Protein AF-A0A958FH05-F1 (afdb_monomer_lite)

Secondary structure (DSSP, 8-state):
------S-SS---TTSS---S----HHHHHHHHHHHS------HHHHHHHHHHHHH-EEEEEEETTEEEEEEE-TT-SSHHHHGGGTT-EEE--S-SSEEEEEEETTEEE-BEETTEEEP-PPPSSEEEEEEEEESS---S-EEEEESSB---EEEETTEEEEEEB-SS-EEEEEE-SS-EEEET-SEEEE-TTSS-EEEEEESSSEEEEEEEPS-TTEEEEEESS-EEEEEEETTEEEEEEPPPSSSSEEEEEEESSPEEEEEETTEE---EEETTEEEEEEPSSSEEEEEEE-

Radius of gyration: 22.3 Å; chains: 1; bounding box: 47×38×79 Å

Structure (mmCIF, N/CA/C/O backbone):
data_AF-A0A958FH05-F1
#
_entry.id   AF-A0A958FH05-F1
#
loop_
_atom_site.group_PDB
_atom_site.id
_atom_site.type_symbol
_atom_site.label_atom_id
_atom_site.label_alt_id
_atom_site.label_comp_id
_atom_site.label_asym_id
_atom_site.label_entity_id
_atom_site.label_seq_id
_atom_site.pdbx_PDB_ins_code
_atom_site.Cartn_x
_atom_site.Cartn_y
_atom_site.Cartn_z
_atom_site.occupancy
_atom_site.B_iso_or_equiv
_atom_site.auth_seq_id
_atom_site.auth_comp_id
_atom_site.auth_asym_id
_atom_site.auth_atom_id
_atom_site.pdbx_PDB_model_num
ATOM 1 N N . MET A 1 1 ? -0.849 17.545 -17.100 1.00 27.39 1 MET A N 1
ATOM 2 C CA . MET A 1 1 ? -0.479 17.461 -18.526 1.00 27.39 1 MET A CA 1
ATOM 3 C C . MET A 1 1 ? 0.524 16.323 -18.646 1.00 27.39 1 MET A C 1
ATOM 5 O O . MET A 1 1 ? 1.626 16.473 -18.150 1.00 27.39 1 MET A O 1
ATOM 9 N N . TRP A 1 2 ? 0.124 15.153 -19.151 1.00 30.44 2 TRP A N 1
ATOM 10 C CA . TRP A 1 2 ? 1.065 14.077 -19.491 1.00 30.44 2 TRP A CA 1
ATOM 11 C C . TRP A 1 2 ? 0.942 13.837 -20.992 1.00 30.44 2 TRP A C 1
ATOM 13 O O . TRP A 1 2 ? -0.178 13.800 -21.507 1.00 30.44 2 TRP A O 1
ATOM 23 N N . HIS A 1 3 ? 2.086 13.792 -21.672 1.00 26.59 3 HIS A N 1
ATOM 24 C CA . HIS A 1 3 ? 2.186 13.586 -23.109 1.00 26.59 3 HIS A CA 1
ATOM 25 C C . HIS A 1 3 ? 2.241 12.089 -23.381 1.00 26.59 3 HIS A C 1
ATOM 27 O O . HIS A 1 3 ? 3.204 11.431 -23.003 1.00 26.59 3 HIS A O 1
ATOM 33 N N . ASP A 1 4 ? 1.212 11.588 -24.049 1.00 32.78 4 ASP A N 1
ATOM 34 C CA . ASP A 1 4 ? 1.304 10.379 -24.851 1.00 32.78 4 ASP A CA 1
ATOM 35 C C . ASP A 1 4 ? 1.121 10.847 -26.295 1.00 32.78 4 ASP A C 1
ATOM 37 O O . ASP A 1 4 ? 0.117 11.493 -26.620 1.00 32.78 4 ASP A O 1
ATOM 41 N N . TYR A 1 5 ? 2.130 10.626 -27.135 1.00 35.50 5 TYR A N 1
ATOM 42 C CA . TYR A 1 5 ? 2.029 10.906 -28.559 1.00 35.50 5 TYR A CA 1
ATOM 43 C C . TYR A 1 5 ? 1.093 9.861 -29.169 1.00 35.50 5 TYR A C 1
ATOM 45 O O . TYR A 1 5 ? 1.505 8.743 -29.465 1.00 35.50 5 TYR A O 1
ATOM 53 N N . SER A 1 6 ? -0.163 10.231 -29.416 1.00 28.38 6 SER A N 1
ATOM 54 C CA . SER A 1 6 ? -0.850 9.671 -30.575 1.00 28.38 6 SER A CA 1
ATOM 55 C C . SER A 1 6 ? -0.108 10.164 -31.814 1.00 28.38 6 SER A C 1
ATOM 57 O O . SER A 1 6 ? 0.146 11.362 -31.952 1.00 28.38 6 SER A O 1
ATOM 59 N N . ILE A 1 7 ? 0.265 9.221 -32.670 1.00 33.00 7 ILE A N 1
ATOM 60 C CA . ILE A 1 7 ? 0.922 9.405 -33.963 1.00 33.00 7 ILE A CA 1
ATOM 61 C C . ILE A 1 7 ? 0.377 10.660 -34.677 1.00 33.00 7 ILE A C 1
ATOM 63 O O . ILE A 1 7 ? -0.792 10.726 -35.034 1.00 33.00 7 ILE A O 1
ATOM 67 N N . THR A 1 8 ? 1.263 11.656 -34.797 1.00 33.44 8 THR A N 1
ATOM 68 C CA . THR A 1 8 ? 1.305 12.780 -35.753 1.00 33.44 8 THR A CA 1
ATOM 69 C C . THR A 1 8 ? 0.030 13.594 -36.030 1.00 33.44 8 THR A C 1
ATOM 71 O O . THR A 1 8 ? -0.910 13.134 -36.666 1.00 33.44 8 THR A O 1
ATOM 74 N N . THR A 1 9 ? 0.088 14.899 -35.751 1.00 35.03 9 THR A N 1
ATOM 75 C CA . THR A 1 9 ? -0.765 15.928 -36.387 1.00 35.03 9 THR A CA 1
ATOM 76 C C . THR A 1 9 ? -0.161 16.492 -37.682 1.00 35.03 9 THR A C 1
ATOM 78 O O . THR A 1 9 ? -0.670 17.466 -38.233 1.00 35.03 9 THR A O 1
ATOM 81 N N . GLN A 1 10 ? 0.930 15.907 -38.186 1.00 40.09 10 GLN A N 1
ATOM 82 C CA . GLN A 1 10 ? 1.458 16.260 -39.503 1.00 40.09 10 GLN A CA 1
ATOM 83 C C . GLN A 1 10 ? 0.673 15.528 -40.601 1.00 40.09 10 GLN A C 1
ATOM 85 O O . GLN A 1 10 ? 0.301 14.373 -40.395 1.00 40.09 10 GLN A O 1
ATOM 90 N N . PRO A 1 11 ? 0.436 16.152 -41.769 1.00 39.06 11 PRO A N 1
ATOM 91 C CA . PRO A 1 11 ? -0.168 15.466 -42.904 1.00 39.06 11 PRO A CA 1
ATOM 92 C C . PRO A 1 11 ? 0.723 14.289 -43.325 1.00 39.06 11 PRO A C 1
ATOM 94 O O . PRO A 1 11 ? 1.806 14.475 -43.881 1.00 39.06 11 PRO A O 1
ATOM 97 N N . GLN A 1 12 ? 0.282 13.069 -43.017 1.00 47.81 12 GLN A N 1
ATOM 98 C CA . GLN A 1 12 ? 0.997 11.842 -43.349 1.00 47.81 12 GLN A CA 1
ATOM 99 C C . GLN A 1 12 ? 0.682 11.409 -44.784 1.00 47.81 12 GLN A C 1
ATOM 101 O O . GLN A 1 12 ? -0.457 11.472 -45.246 1.00 47.81 12 GLN A O 1
ATOM 106 N N . ARG A 1 13 ? 1.718 10.978 -45.512 1.00 46.31 13 ARG A N 1
ATOM 107 C CA . ARG A 1 13 ? 1.593 10.433 -46.873 1.00 46.31 13 ARG A CA 1
ATOM 108 C C . ARG A 1 13 ? 1.056 8.988 -46.824 1.00 46.31 13 ARG A C 1
ATOM 110 O O . ARG A 1 13 ? 1.236 8.325 -45.807 1.00 46.31 13 ARG A O 1
ATOM 117 N N . PRO A 1 14 ? 0.465 8.457 -47.914 1.00 45.62 14 PRO A N 1
ATOM 118 C CA . PRO A 1 14 ? -0.462 7.308 -47.891 1.00 45.62 14 PRO A CA 1
ATOM 119 C C . PRO A 1 14 ? 0.102 5.919 -47.521 1.00 45.62 14 PRO A C 1
ATOM 121 O O . PRO A 1 14 ? -0.521 4.917 -47.856 1.00 45.62 14 PRO A O 1
ATOM 124 N N . LYS A 1 15 ? 1.289 5.806 -46.913 1.00 48.16 15 LYS A N 1
ATOM 125 C CA . LYS A 1 15 ? 1.996 4.522 -46.748 1.00 48.16 15 LYS A CA 1
ATOM 126 C C . LYS A 1 15 ? 2.315 4.101 -45.307 1.00 48.16 15 LYS A C 1
ATOM 128 O O . LYS A 1 15 ? 3.055 3.136 -45.145 1.00 48.16 15 LYS A O 1
ATOM 133 N N . GLU A 1 16 ? 1.738 4.716 -44.273 1.00 40.56 16 GLU A N 1
ATOM 134 C CA . GLU A 1 16 ? 1.973 4.291 -42.879 1.00 40.56 16 GLU A CA 1
ATOM 135 C C . GLU A 1 16 ? 0.683 3.955 -42.099 1.00 40.56 16 GLU A C 1
ATOM 137 O O . GLU A 1 16 ? -0.398 4.466 -42.370 1.00 40.56 16 GLU A O 1
ATOM 142 N N . ARG A 1 17 ? 0.835 2.981 -41.190 1.00 46.62 17 ARG A N 1
ATOM 143 C CA . ARG A 1 17 ? -0.151 2.180 -40.435 1.00 46.62 17 ARG A CA 1
ATOM 144 C C . ARG A 1 17 ? -1.313 2.951 -39.769 1.00 46.62 17 ARG A C 1
ATOM 146 O O . ARG A 1 17 ? -1.084 3.891 -39.027 1.00 46.62 17 ARG A O 1
ATOM 153 N N . ILE A 1 18 ? -2.511 2.354 -39.886 1.00 40.78 18 ILE A N 1
ATOM 154 C CA . ILE A 1 18 ? -3.761 2.564 -39.115 1.00 40.78 18 ILE A CA 1
ATOM 155 C C . ILE A 1 18 ? -4.357 3.980 -39.216 1.00 40.78 18 ILE A C 1
ATOM 157 O O . ILE A 1 18 ? -4.010 4.888 -38.470 1.00 40.78 18 ILE A O 1
ATOM 161 N N . VAL A 1 19 ? -5.349 4.123 -40.100 1.00 40.62 19 VAL A N 1
ATOM 162 C CA . VAL A 1 19 ? -6.198 5.316 -40.223 1.00 40.62 19 VAL A CA 1
ATOM 163 C C . VAL A 1 19 ? -7.272 5.271 -39.135 1.00 40.62 19 VAL A C 1
ATOM 165 O O . VAL A 1 19 ? -8.072 4.339 -39.088 1.00 40.62 19 VAL A O 1
ATOM 168 N N . ASN A 1 20 ? -7.287 6.260 -38.241 1.00 41.41 20 ASN A N 1
ATOM 169 C CA . ASN A 1 20 ? -8.296 6.369 -37.191 1.00 41.41 20 ASN A CA 1
ATOM 170 C C . ASN A 1 20 ? -9.484 7.197 -37.717 1.00 41.41 20 ASN A C 1
ATOM 172 O O . ASN A 1 20 ? -9.388 8.413 -37.854 1.00 41.41 20 ASN A O 1
ATOM 176 N N . GLU A 1 21 ? -10.601 6.546 -38.050 1.00 41.22 21 GLU A N 1
ATOM 177 C CA . GLU A 1 21 ? -11.777 7.190 -38.672 1.00 41.22 21 GLU A CA 1
ATOM 178 C C . GLU A 1 21 ? -12.588 8.070 -37.701 1.00 41.22 21 GLU A C 1
ATOM 180 O O . GLU A 1 21 ? -13.474 8.820 -38.113 1.00 41.22 21 GLU A O 1
ATOM 185 N N . ARG A 1 22 ? -12.294 8.002 -36.397 1.00 42.59 22 ARG A N 1
ATOM 186 C CA . ARG A 1 22 ? -12.963 8.787 -35.352 1.00 42.59 22 ARG A CA 1
ATOM 187 C C . ARG A 1 22 ? -11.939 9.589 -34.561 1.00 42.59 22 ARG A C 1
ATOM 189 O O . ARG A 1 22 ? -11.422 9.132 -33.544 1.00 42.59 22 ARG A O 1
ATOM 196 N N . ASN A 1 23 ? -11.684 10.816 -35.005 1.00 46.53 23 ASN A N 1
ATOM 197 C CA . ASN A 1 23 ? -10.910 11.783 -34.232 1.00 46.53 23 ASN A CA 1
ATOM 198 C C . ASN A 1 23 ? -11.750 12.278 -33.047 1.00 46.53 23 ASN A C 1
ATOM 200 O O . ASN A 1 23 ? -12.447 13.286 -33.138 1.00 46.53 23 ASN A O 1
ATOM 204 N N . LEU A 1 24 ? -11.687 11.571 -31.918 1.00 43.91 24 LEU A N 1
ATOM 205 C CA . LEU A 1 24 ? -11.980 12.208 -30.637 1.00 43.91 24 LEU A CA 1
ATOM 206 C C . LEU A 1 24 ? -10.927 13.292 -30.412 1.00 43.91 24 LEU A C 1
ATOM 208 O O . LEU A 1 24 ? -9.729 13.036 -30.552 1.00 43.91 24 LEU A O 1
ATOM 212 N N . ALA A 1 25 ? -11.370 14.498 -30.056 1.00 44.75 25 ALA A N 1
ATOM 213 C CA . ALA A 1 25 ? -10.455 15.548 -29.641 1.00 44.75 25 ALA A CA 1
ATOM 214 C C . ALA A 1 25 ? -9.549 15.001 -28.530 1.00 44.75 25 ALA A C 1
ATOM 216 O O . ALA A 1 25 ? -10.025 14.339 -27.604 1.00 44.75 25 ALA A O 1
ATOM 217 N N . PHE A 1 26 ? -8.245 15.275 -28.616 1.00 42.78 26 PHE A N 1
ATOM 218 C CA . PHE A 1 26 ? -7.246 14.754 -27.677 1.00 42.78 26 PHE A CA 1
ATOM 219 C C . PHE A 1 26 ? -7.664 14.971 -26.217 1.00 42.78 26 PHE A C 1
ATOM 221 O O . PHE A 1 26 ? -7.516 14.080 -25.389 1.00 42.78 26 PHE A O 1
ATOM 228 N N . TYR A 1 27 ? -8.273 16.120 -25.916 1.00 38.56 27 TYR A N 1
ATOM 229 C CA . TYR A 1 27 ? -8.807 16.423 -24.593 1.00 38.56 27 TYR A CA 1
ATOM 230 C C . TYR A 1 27 ? -9.894 15.441 -24.127 1.00 38.56 27 TYR A C 1
ATOM 232 O O . TYR A 1 27 ? -9.831 14.984 -22.991 1.00 38.56 27 TYR A O 1
ATOM 240 N N . ASP A 1 28 ? -10.853 15.076 -24.980 1.00 42.53 28 ASP A N 1
ATOM 241 C CA . ASP A 1 28 ? -11.956 14.174 -24.627 1.00 42.53 28 ASP A CA 1
ATOM 242 C C . ASP A 1 28 ? -11.512 12.712 -24.578 1.00 42.53 28 ASP A C 1
ATOM 244 O O . ASP A 1 28 ? -11.914 11.980 -23.674 1.00 42.53 28 ASP A O 1
ATOM 248 N N . ALA A 1 29 ? -10.614 12.300 -25.479 1.00 47.25 29 ALA A N 1
ATOM 249 C CA . ALA A 1 29 ? -9.957 10.995 -25.405 1.00 47.25 29 ALA A CA 1
ATOM 250 C C . ALA A 1 29 ? -9.164 10.858 -24.097 1.00 47.25 29 ALA A C 1
ATOM 252 O O . ALA A 1 29 ? -9.264 9.852 -23.392 1.00 47.25 29 ALA A O 1
ATOM 253 N N . MET A 1 30 ? -8.433 11.911 -23.730 1.00 43.09 30 MET A N 1
ATOM 254 C CA . MET A 1 30 ? -7.712 11.981 -22.470 1.00 43.09 30 MET A CA 1
ATOM 255 C C . MET A 1 30 ? -8.675 11.988 -21.288 1.00 43.09 30 MET A C 1
ATOM 257 O O . MET A 1 30 ? -8.501 11.190 -20.381 1.00 43.09 30 MET A O 1
ATOM 261 N N . ARG A 1 31 ? -9.731 12.804 -21.294 1.00 41.16 31 ARG A N 1
ATOM 262 C CA . ARG A 1 31 ? -10.744 12.856 -20.231 1.00 41.16 31 ARG A CA 1
ATOM 263 C C . ARG A 1 31 ? -11.446 11.511 -20.031 1.00 41.16 31 ARG A C 1
ATOM 265 O O . ARG A 1 31 ? -11.626 11.102 -18.890 1.00 41.16 31 ARG A O 1
ATOM 272 N N . ALA A 1 32 ? -11.799 10.807 -21.103 1.00 47.28 32 ALA A N 1
ATOM 273 C CA . ALA A 1 32 ? -12.395 9.473 -21.043 1.00 47.28 32 ALA A CA 1
ATOM 274 C C . ALA A 1 32 ? -11.403 8.422 -20.512 1.00 47.28 32 ALA A C 1
ATOM 276 O O . ALA A 1 32 ? -11.761 7.616 -19.653 1.00 47.28 32 ALA A O 1
ATOM 277 N N . LYS A 1 33 ? -10.130 8.480 -20.934 1.00 43.31 33 LYS A N 1
ATOM 278 C CA . LYS A 1 33 ? -9.030 7.687 -20.350 1.00 43.31 33 LYS A CA 1
ATOM 279 C C . LYS A 1 33 ? -8.850 8.022 -18.861 1.00 43.31 33 LYS A C 1
ATOM 281 O O . LYS A 1 33 ? -8.684 7.114 -18.052 1.00 43.31 33 LYS A O 1
ATOM 286 N N . PHE A 1 34 ? -8.976 9.297 -18.482 1.00 46.66 34 PHE A N 1
ATOM 287 C CA . PHE A 1 34 ? -8.853 9.779 -17.103 1.00 46.66 34 PHE A CA 1
ATOM 288 C C . PHE A 1 34 ? -10.029 9.395 -16.202 1.00 46.66 34 PHE A C 1
ATOM 290 O O . PHE A 1 34 ? -9.841 9.197 -15.008 1.00 46.66 34 PHE A O 1
ATOM 297 N N . ALA A 1 35 ? -11.231 9.274 -16.761 1.00 43.62 35 ALA A N 1
ATOM 298 C CA . ALA A 1 35 ? -12.433 8.879 -16.035 1.00 43.62 35 ALA A CA 1
ATOM 299 C C . ALA A 1 35 ? -12.511 7.364 -15.771 1.00 43.62 35 ALA A C 1
ATOM 301 O O . ALA A 1 35 ? -13.322 6.929 -14.960 1.00 43.62 35 ALA A O 1
ATOM 302 N N . THR A 1 36 ? -11.697 6.566 -16.467 1.00 44.41 36 THR A N 1
ATOM 303 C CA . THR A 1 36 ? -11.770 5.095 -16.466 1.00 44.41 36 THR A CA 1
ATOM 304 C C . THR A 1 36 ? -10.588 4.411 -15.780 1.00 44.41 36 THR A C 1
ATOM 306 O O . THR A 1 36 ? -10.615 3.195 -15.614 1.00 44.41 36 THR A O 1
ATOM 309 N N . HIS A 1 37 ? -9.560 5.159 -15.370 1.00 51.22 37 HIS A N 1
ATOM 310 C CA . HIS A 1 37 ? -8.350 4.612 -14.756 1.00 51.22 37 HIS A CA 1
ATOM 311 C C . HIS A 1 37 ? -8.040 5.340 -13.441 1.00 51.22 37 HIS A C 1
ATOM 313 O O . HIS A 1 37 ? -8.103 6.568 -13.378 1.00 51.22 37 HIS A O 1
ATOM 319 N N . ASP A 1 38 ? -7.644 4.592 -12.407 1.00 52.59 38 ASP A N 1
ATOM 320 C CA . ASP A 1 38 ? -7.130 5.147 -11.151 1.00 52.59 38 ASP A CA 1
ATOM 321 C C . ASP A 1 38 ? -5.780 5.826 -11.407 1.00 52.59 38 ASP A C 1
ATOM 323 O O . ASP A 1 38 ? -4.721 5.196 -11.414 1.00 52.59 38 ASP A O 1
ATOM 327 N N . ILE A 1 39 ? -5.815 7.125 -11.701 1.00 50.28 39 ILE A N 1
ATOM 328 C CA . ILE A 1 39 ? -4.641 7.848 -12.183 1.00 50.28 39 ILE A CA 1
ATOM 329 C C . ILE A 1 39 ? -3.944 8.618 -11.069 1.00 50.28 39 ILE A C 1
ATOM 331 O O . ILE A 1 39 ? -4.509 9.439 -10.345 1.00 50.28 39 ILE A O 1
ATOM 335 N N . TYR A 1 40 ? -2.646 8.361 -11.002 1.00 57.09 40 TYR A N 1
ATOM 336 C CA . TYR A 1 40 ? -1.642 9.130 -10.297 1.00 57.09 40 TYR A CA 1
ATOM 337 C C . TYR A 1 40 ? -1.579 10.579 -10.831 1.00 57.09 40 TYR A C 1
ATOM 339 O O . TYR A 1 40 ? -1.382 10.804 -12.025 1.00 57.09 40 TYR A O 1
ATOM 347 N N . CYS A 1 41 ? -1.728 11.578 -9.950 1.00 57.06 41 CYS A N 1
ATOM 348 C CA . CYS A 1 41 ? -1.545 12.996 -10.286 1.00 57.06 41 CYS A CA 1
ATOM 349 C C . CYS A 1 41 ? -0.256 13.518 -9.619 1.00 57.06 41 CYS A C 1
ATOM 351 O O . CYS A 1 41 ? -0.280 13.837 -8.419 1.00 57.06 41 CYS A O 1
ATOM 353 N N . PRO A 1 42 ? 0.878 13.581 -10.347 1.00 64.06 42 PRO A N 1
ATOM 354 C CA . PRO A 1 42 ? 2.143 14.089 -9.813 1.00 64.06 42 PRO A CA 1
ATOM 355 C C . PRO A 1 42 ? 2.024 15.562 -9.414 1.00 64.06 42 PRO A C 1
ATOM 357 O O . PRO A 1 42 ? 1.151 16.286 -9.892 1.00 64.06 42 PRO A O 1
ATOM 360 N N . THR A 1 43 ? 2.919 16.036 -8.546 1.00 68.12 43 THR A N 1
ATOM 361 C CA . THR A 1 43 ? 3.156 17.488 -8.465 1.00 68.12 43 THR A CA 1
ATOM 362 C C . THR A 1 43 ? 3.856 17.963 -9.753 1.00 68.12 43 THR A C 1
ATOM 364 O O . THR A 1 43 ? 4.469 17.146 -10.437 1.00 68.12 43 THR A O 1
ATOM 367 N N . PRO A 1 44 ? 3.790 19.256 -10.126 1.00 72.25 44 PRO A N 1
ATOM 368 C CA . PRO A 1 44 ? 4.432 19.745 -11.354 1.00 72.25 44 PRO A CA 1
ATOM 369 C C . PRO A 1 44 ? 5.933 19.426 -11.446 1.00 72.25 44 PRO A C 1
ATOM 371 O O . PRO A 1 44 ? 6.425 19.066 -12.511 1.00 72.25 44 PRO A O 1
ATOM 374 N N . ASP A 1 45 ? 6.637 19.506 -10.318 1.00 75.94 45 ASP A N 1
ATOM 375 C CA . ASP A 1 45 ? 8.058 19.166 -10.205 1.00 75.94 45 ASP A CA 1
ATOM 376 C C . ASP A 1 45 ? 8.326 17.667 -10.440 1.00 75.94 45 ASP A C 1
ATOM 378 O O . ASP A 1 45 ? 9.151 17.293 -11.274 1.00 75.94 45 ASP A O 1
ATOM 382 N N . ASP A 1 46 ? 7.551 16.806 -9.776 1.00 74.88 46 ASP A N 1
ATOM 383 C CA . ASP A 1 46 ? 7.598 15.344 -9.909 1.00 74.88 46 ASP A CA 1
ATOM 384 C C . ASP A 1 46 ? 7.299 14.914 -11.358 1.00 74.88 46 ASP A C 1
ATOM 386 O O . ASP A 1 46 ? 7.985 14.081 -11.944 1.00 74.88 46 ASP A O 1
ATOM 390 N N . LEU A 1 47 ? 6.331 15.576 -11.997 1.00 76.81 47 LEU A N 1
ATOM 391 C CA . LEU A 1 47 ? 5.999 15.384 -13.407 1.00 76.81 47 LEU A CA 1
ATOM 392 C C . LEU A 1 47 ? 7.162 15.743 -14.340 1.00 76.81 47 LEU A C 1
ATOM 394 O O . LEU A 1 47 ? 7.459 14.983 -15.262 1.00 76.81 47 LEU A O 1
ATOM 398 N N . GLY A 1 48 ? 7.800 16.896 -14.123 1.00 76.25 48 GLY A N 1
ATOM 399 C CA . GLY A 1 48 ? 8.916 17.359 -14.946 1.00 76.25 48 GLY A CA 1
ATOM 400 C C . GLY A 1 48 ? 10.088 16.380 -14.919 1.00 76.25 48 GLY A C 1
ATOM 401 O O . GLY A 1 48 ? 10.613 16.011 -15.970 1.00 76.25 48 GLY A O 1
ATOM 402 N N . HIS A 1 49 ? 10.449 15.893 -13.732 1.00 83.25 49 HIS A N 1
ATOM 403 C CA . HIS A 1 49 ? 11.516 14.907 -13.581 1.00 83.25 49 HIS A CA 1
ATOM 404 C C . HIS A 1 49 ? 11.141 13.537 -14.157 1.00 83.25 49 HIS A C 1
ATOM 406 O O . HIS A 1 49 ? 11.957 12.941 -14.855 1.00 83.25 49 HIS A O 1
ATOM 412 N N . LYS A 1 50 ? 9.896 13.072 -13.983 1.00 83.62 50 LYS A N 1
ATOM 413 C CA . LYS A 1 50 ? 9.406 11.833 -14.618 1.00 83.62 50 LYS A CA 1
ATOM 414 C C . LYS A 1 50 ? 9.480 11.880 -16.139 1.00 83.62 50 LYS A C 1
ATOM 416 O O . LYS A 1 50 ? 9.905 10.915 -16.766 1.00 83.62 50 LYS A O 1
ATOM 421 N N . LEU A 1 51 ? 9.091 13.004 -16.744 1.00 78.50 51 LEU A N 1
ATOM 422 C CA . LEU A 1 51 ? 9.201 13.201 -18.192 1.00 78.50 51 LEU A CA 1
ATOM 423 C C . LEU A 1 51 ? 10.660 13.159 -18.659 1.00 78.50 51 LEU A C 1
ATOM 425 O O . LEU A 1 51 ? 10.950 12.530 -19.672 1.00 78.50 51 LEU A O 1
ATOM 429 N N . ARG A 1 52 ? 11.580 13.773 -17.905 1.00 80.06 52 ARG A N 1
ATOM 430 C CA . ARG A 1 52 ? 13.021 13.709 -18.198 1.00 80.06 52 ARG A CA 1
ATOM 431 C C . ARG A 1 52 ? 13.563 12.286 -18.091 1.00 80.06 52 ARG A C 1
ATOM 433 O O . ARG A 1 52 ? 14.253 11.854 -19.006 1.00 80.06 52 ARG A O 1
ATOM 440 N N . ALA A 1 53 ? 13.211 11.557 -17.030 1.00 80.88 53 ALA A N 1
ATOM 441 C CA . ALA A 1 53 ? 13.612 10.163 -16.848 1.00 80.88 53 ALA A CA 1
ATOM 442 C C . ALA A 1 53 ? 13.149 9.300 -18.031 1.00 80.88 53 ALA A C 1
ATOM 444 O O . ALA A 1 53 ? 13.953 8.590 -18.629 1.00 80.88 53 ALA A O 1
ATOM 445 N N . MET A 1 54 ? 11.879 9.435 -18.435 1.00 80.31 54 MET A N 1
ATOM 446 C CA . MET A 1 54 ? 11.332 8.697 -19.578 1.00 80.31 54 MET A CA 1
ATOM 447 C C . MET A 1 54 ? 11.981 9.050 -20.912 1.00 80.31 54 MET A C 1
ATOM 449 O O . MET A 1 54 ? 12.148 8.178 -21.758 1.00 80.31 54 MET A O 1
ATOM 453 N N . ALA A 1 55 ? 12.313 10.322 -21.127 1.00 79.25 55 ALA A N 1
ATOM 454 C CA . ALA A 1 55 ? 12.935 10.766 -22.369 1.00 79.25 55 ALA A CA 1
ATOM 455 C C . ALA A 1 55 ? 14.385 10.276 -22.518 1.00 79.25 55 ALA A C 1
ATOM 457 O O . ALA A 1 55 ? 14.921 10.304 -23.622 1.00 79.25 55 ALA A O 1
ATOM 458 N N . GLN A 1 56 ? 15.025 9.872 -21.416 1.00 81.62 56 GLN A N 1
ATOM 459 C CA . GLN A 1 56 ? 16.456 9.563 -21.364 1.00 81.62 56 GLN A CA 1
ATOM 460 C C . GLN A 1 56 ? 16.759 8.083 -21.113 1.00 81.62 56 GLN A C 1
ATOM 462 O O . GLN A 1 56 ? 17.898 7.668 -21.311 1.00 81.62 56 GLN A O 1
ATOM 467 N N . TRP A 1 57 ? 15.791 7.274 -20.678 1.00 84.62 57 TRP A N 1
ATOM 468 C CA . TRP A 1 57 ? 16.032 5.849 -20.464 1.00 84.62 57 TRP A CA 1
ATOM 469 C C . TRP A 1 57 ? 15.925 5.033 -21.761 1.00 84.62 57 TRP A C 1
ATOM 471 O O . TRP A 1 57 ? 15.138 5.330 -22.659 1.00 84.62 57 TRP A O 1
ATOM 481 N N . ASN A 1 58 ? 16.712 3.968 -21.861 1.00 85.38 58 ASN A N 1
ATOM 482 C CA . ASN A 1 58 ? 16.564 2.975 -22.921 1.00 85.38 58 ASN A CA 1
ATOM 483 C C . ASN A 1 58 ? 15.794 1.775 -22.384 1.00 85.38 58 ASN A C 1
ATOM 485 O O . A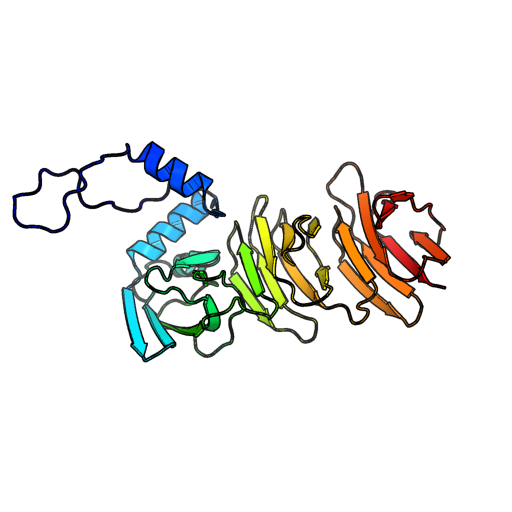SN A 1 58 ? 15.930 1.423 -21.213 1.00 85.38 58 ASN A O 1
ATOM 489 N N . TYR A 1 59 ? 15.010 1.113 -23.229 1.00 87.31 59 TYR A N 1
ATOM 490 C CA . TYR A 1 59 ? 14.294 -0.083 -22.813 1.00 87.31 59 TYR A CA 1
ATOM 491 C C . TYR A 1 59 ? 14.295 -1.169 -23.881 1.00 87.31 59 TYR A C 1
ATOM 493 O O . TYR A 1 59 ? 14.374 -0.907 -25.079 1.00 87.31 59 TYR A O 1
ATOM 501 N N . GLY A 1 60 ? 14.193 -2.409 -23.422 1.00 83.12 60 GLY A N 1
ATOM 502 C CA . GLY A 1 60 ? 13.993 -3.588 -24.250 1.00 83.12 60 GLY A CA 1
ATOM 503 C C . GLY A 1 60 ? 13.271 -4.654 -23.442 1.00 83.12 60 GLY A C 1
ATOM 504 O O . GLY A 1 60 ? 13.254 -4.603 -22.212 1.00 83.12 60 GLY A O 1
ATOM 505 N N . TRP A 1 61 ? 12.649 -5.614 -24.113 1.00 90.00 61 TRP A N 1
ATOM 506 C CA . TRP A 1 61 ? 11.962 -6.700 -23.430 1.00 90.00 61 TRP A CA 1
ATOM 507 C C . TRP A 1 61 ? 11.973 -7.975 -24.263 1.00 90.00 61 TRP A C 1
ATOM 509 O O . TRP A 1 61 ? 12.094 -7.942 -25.486 1.00 90.00 61 TRP A O 1
ATOM 519 N N . THR A 1 62 ? 11.851 -9.103 -23.575 1.00 86.75 62 THR A N 1
ATOM 520 C CA . THR A 1 62 ? 11.673 -10.429 -24.164 1.00 86.75 62 THR A CA 1
ATOM 521 C C . THR A 1 62 ? 10.569 -11.158 -23.413 1.00 86.75 62 THR A C 1
ATOM 523 O O . THR A 1 62 ? 10.330 -10.900 -22.232 1.00 86.75 62 THR A O 1
ATOM 526 N N . SER A 1 63 ? 9.874 -12.060 -24.095 1.00 88.31 63 SER A N 1
ATOM 527 C CA . SER A 1 63 ? 8.815 -12.873 -23.499 1.00 88.31 63 SER A CA 1
ATOM 528 C C . SER A 1 63 ? 9.029 -14.345 -23.812 1.00 88.31 63 SER A C 1
ATOM 530 O O . SER A 1 63 ? 9.391 -14.692 -24.935 1.00 88.31 63 SER A O 1
ATOM 532 N N . SER A 1 64 ? 8.756 -15.208 -22.838 1.00 89.25 64 SER A N 1
ATOM 533 C CA . SER A 1 64 ? 8.755 -16.660 -23.007 1.00 89.25 64 SER A CA 1
ATOM 534 C C . SER A 1 64 ? 7.637 -17.265 -22.165 1.00 89.25 64 SER A C 1
ATOM 536 O O . SER A 1 64 ? 7.646 -17.162 -20.936 1.00 89.25 64 SER A O 1
ATOM 538 N N . GLY A 1 65 ? 6.641 -17.856 -22.829 1.00 88.06 65 GLY A N 1
ATOM 539 C CA . GLY A 1 65 ? 5.425 -18.342 -22.177 1.00 88.06 65 GLY A CA 1
ATOM 540 C C . GLY A 1 65 ? 4.720 -17.231 -21.393 1.00 88.06 65 GLY A C 1
ATOM 541 O O . GLY A 1 65 ? 4.430 -16.169 -21.936 1.00 88.06 65 GLY A O 1
ATOM 542 N N . ASN A 1 66 ? 4.484 -17.466 -20.101 1.00 90.00 66 ASN A N 1
ATOM 543 C CA . ASN A 1 66 ? 3.846 -16.516 -19.188 1.00 90.00 66 ASN A CA 1
ATOM 544 C C . ASN A 1 66 ? 4.829 -15.544 -18.506 1.00 90.00 66 ASN A C 1
ATOM 546 O O . ASN A 1 66 ? 4.462 -14.874 -17.540 1.00 90.00 66 ASN A O 1
ATOM 550 N N . LYS A 1 67 ? 6.086 -15.483 -18.960 1.00 93.75 67 LYS A N 1
ATOM 551 C CA . LYS A 1 67 ? 7.131 -14.648 -18.360 1.00 93.75 67 LYS A CA 1
ATOM 552 C C . LYS A 1 67 ? 7.540 -13.528 -19.302 1.00 93.75 67 LYS A C 1
ATOM 554 O O . LYS A 1 67 ? 7.802 -13.759 -20.481 1.00 93.75 67 LYS A O 1
ATOM 559 N N . LEU A 1 68 ? 7.649 -12.331 -18.744 1.00 91.00 68 LEU A N 1
ATOM 560 C CA . LEU A 1 68 ? 8.165 -11.137 -19.398 1.00 91.00 68 LEU A CA 1
ATOM 561 C C . LEU A 1 68 ? 9.428 -10.689 -18.661 1.00 91.00 68 LEU A C 1
ATOM 563 O O . LEU A 1 68 ? 9.410 -10.516 -17.445 1.00 91.00 68 LEU A O 1
ATOM 567 N N . GLU A 1 69 ? 10.516 -10.480 -19.391 1.00 94.94 69 GLU A N 1
ATOM 568 C CA . GLU A 1 69 ? 11.739 -9.873 -18.875 1.00 94.94 69 GLU A CA 1
ATOM 569 C C . GLU A 1 69 ? 11.971 -8.548 -19.593 1.00 94.94 69 GLU A C 1
ATOM 571 O O . GLU A 1 69 ? 12.111 -8.507 -20.813 1.00 94.94 69 GLU A O 1
ATOM 576 N N . MET A 1 70 ? 11.996 -7.461 -18.832 1.00 93.31 70 MET A N 1
ATOM 577 C CA . MET A 1 70 ? 12.213 -6.103 -19.313 1.00 93.31 70 MET A CA 1
ATOM 578 C C . MET A 1 70 ? 13.543 -5.590 -18.777 1.00 93.31 70 MET A C 1
ATOM 580 O O . MET A 1 70 ? 13.861 -5.765 -17.602 1.00 93.31 70 MET A O 1
ATOM 584 N N . ARG A 1 71 ? 14.297 -4.907 -19.628 1.00 93.69 71 ARG A N 1
ATOM 585 C CA . ARG A 1 71 ? 15.483 -4.146 -19.252 1.00 93.69 71 ARG A CA 1
ATOM 586 C C . ARG A 1 71 ? 15.161 -2.667 -19.393 1.00 93.69 71 ARG A C 1
ATOM 588 O O . ARG A 1 71 ? 14.793 -2.241 -20.483 1.00 93.69 71 ARG A O 1
ATOM 595 N N . LEU A 1 72 ? 15.329 -1.907 -18.316 1.00 92.06 72 LEU A N 1
ATOM 596 C CA . LEU A 1 72 ? 15.283 -0.445 -18.306 1.00 92.06 72 LEU A CA 1
ATOM 597 C C . LEU A 1 72 ? 16.670 0.088 -17.967 1.00 92.06 72 LEU A C 1
ATOM 599 O O . LEU A 1 72 ? 17.198 -0.214 -16.905 1.00 92.06 72 LEU A O 1
ATOM 603 N N . ASP A 1 73 ? 17.271 0.864 -18.855 1.00 91.62 73 ASP A N 1
ATOM 604 C CA . ASP A 1 73 ? 18.621 1.386 -18.690 1.00 91.62 73 ASP A CA 1
ATOM 605 C C . ASP A 1 73 ? 18.600 2.907 -18.530 1.00 91.62 73 ASP A C 1
ATOM 607 O O . ASP A 1 73 ? 18.321 3.648 -19.472 1.00 91.62 73 ASP A O 1
ATOM 611 N N . LEU A 1 74 ? 18.892 3.362 -17.313 1.00 90.88 74 LEU A N 1
ATOM 612 C CA . LEU A 1 74 ? 18.920 4.771 -16.933 1.00 90.88 74 LEU A CA 1
ATOM 613 C C . LEU A 1 74 ? 20.329 5.380 -17.045 1.00 90.88 74 LEU A C 1
ATOM 615 O O . LEU A 1 74 ? 20.560 6.470 -16.534 1.00 90.88 74 LEU A O 1
ATOM 619 N N . SER A 1 75 ? 21.293 4.711 -17.690 1.00 90.00 75 SER A N 1
ATOM 620 C CA . SER A 1 75 ? 22.680 5.210 -17.781 1.00 90.00 75 SER A CA 1
ATOM 621 C C . SER A 1 75 ? 22.793 6.606 -18.405 1.00 90.00 75 SER A C 1
ATOM 623 O O . SER A 1 75 ? 23.642 7.394 -17.995 1.00 90.00 75 SER A O 1
ATOM 625 N N . ALA A 1 76 ? 21.933 6.920 -19.379 1.00 85.88 76 ALA A N 1
ATOM 626 C CA . ALA A 1 76 ? 21.936 8.193 -20.102 1.00 85.88 76 ALA A CA 1
ATOM 627 C C . ALA A 1 76 ? 21.220 9.333 -19.354 1.00 85.88 76 ALA A C 1
ATOM 629 O O . ALA A 1 76 ? 21.187 10.463 -19.842 1.00 85.88 76 ALA A O 1
ATOM 630 N N . VAL A 1 77 ? 20.664 9.062 -18.169 1.00 84.69 77 VAL A N 1
ATOM 631 C CA . VAL A 1 77 ? 20.032 10.093 -17.349 1.00 84.69 77 VAL A CA 1
ATOM 632 C C . VAL A 1 77 ? 21.101 11.054 -16.818 1.00 84.69 77 VAL A C 1
ATOM 634 O O . VAL A 1 77 ? 22.038 10.650 -16.124 1.00 84.69 77 VAL A O 1
ATOM 637 N N . HIS A 1 78 ? 20.978 12.338 -17.163 1.00 76.94 78 HIS A N 1
ATOM 638 C CA . HIS A 1 78 ? 22.041 13.322 -16.921 1.00 76.94 78 HIS A CA 1
ATOM 639 C C . HIS A 1 78 ? 22.280 13.625 -15.437 1.00 76.94 78 HIS A C 1
ATOM 641 O O . HIS A 1 78 ? 23.429 13.769 -15.030 1.00 76.94 78 HIS A O 1
ATOM 647 N N . LEU A 1 79 ? 21.212 13.712 -14.641 1.00 82.75 79 LEU A N 1
ATOM 648 C CA . LEU A 1 79 ? 21.277 14.000 -13.208 1.00 82.75 79 LEU A CA 1
ATOM 649 C C . LEU A 1 79 ? 20.851 12.765 -12.424 1.00 82.75 79 LEU A C 1
ATOM 651 O O . LEU A 1 79 ? 19.786 12.213 -12.692 1.00 82.75 79 LEU A O 1
ATOM 655 N N . ASP A 1 80 ? 21.647 12.357 -11.441 1.00 79.56 80 ASP A N 1
ATOM 656 C CA . ASP A 1 80 ? 21.388 11.125 -10.684 1.00 79.56 80 ASP A CA 1
ATOM 657 C C . ASP A 1 80 ? 20.027 11.164 -9.972 1.00 79.56 80 ASP A C 1
ATOM 659 O O . ASP A 1 80 ? 19.293 10.178 -9.981 1.00 79.56 80 ASP A O 1
ATOM 663 N N . GLU A 1 81 ? 19.625 12.340 -9.483 1.00 85.06 81 GLU A N 1
ATOM 664 C CA . GLU A 1 81 ? 18.322 12.563 -8.849 1.00 85.06 81 GLU A CA 1
ATOM 665 C C . GLU A 1 81 ? 17.132 12.287 -9.777 1.00 85.06 81 GLU A C 1
ATOM 667 O O . GLU A 1 81 ? 16.053 11.967 -9.297 1.00 85.06 81 GLU A O 1
ATOM 672 N N . VAL A 1 82 ? 17.286 12.378 -11.105 1.00 84.50 82 VAL A N 1
ATOM 673 C CA . VAL A 1 82 ? 16.183 12.130 -12.052 1.00 84.50 82 VAL A CA 1
ATOM 674 C C . VAL A 1 82 ? 15.777 10.653 -12.039 1.00 84.50 82 VAL A C 1
ATOM 676 O O . VAL A 1 82 ? 14.596 10.350 -12.218 1.00 84.50 82 VAL A O 1
ATOM 679 N N . ALA A 1 83 ? 16.714 9.736 -11.770 1.00 87.12 83 ALA A N 1
ATOM 680 C CA . ALA A 1 83 ? 16.413 8.311 -11.645 1.00 87.12 83 ALA A CA 1
ATOM 681 C C . ALA A 1 83 ? 15.464 8.034 -10.465 1.00 87.12 83 ALA A C 1
ATOM 683 O O . ALA A 1 83 ? 14.541 7.225 -10.594 1.00 87.12 83 ALA A O 1
ATOM 684 N N . ASP A 1 84 ? 15.578 8.798 -9.373 1.00 89.81 84 ASP A N 1
ATOM 685 C CA . ASP A 1 84 ? 14.683 8.698 -8.215 1.00 89.81 84 ASP A CA 1
ATOM 686 C C . ASP A 1 84 ? 13.233 9.059 -8.540 1.00 89.81 84 ASP A C 1
ATOM 688 O O . ASP A 1 84 ? 12.312 8.672 -7.828 1.00 89.81 84 ASP A O 1
ATOM 692 N N . PHE A 1 85 ? 12.968 9.782 -9.624 1.00 87.38 85 PHE A N 1
ATOM 693 C CA . PHE A 1 85 ? 11.593 10.099 -10.007 1.00 87.38 85 PHE A CA 1
ATOM 694 C C . PHE A 1 85 ? 10.892 8.944 -10.727 1.00 87.38 85 PHE A C 1
ATOM 696 O O . PHE A 1 85 ? 9.698 9.033 -10.999 1.00 87.38 85 PHE A O 1
ATOM 703 N N . THR A 1 86 ? 11.563 7.813 -10.952 1.00 89.25 86 THR A N 1
ATOM 704 C CA . THR A 1 86 ? 10.887 6.589 -11.411 1.00 89.25 86 THR A CA 1
ATOM 705 C C . THR A 1 86 ? 9.899 6.023 -10.387 1.00 89.25 86 THR A C 1
ATOM 707 O O . THR A 1 86 ? 8.908 5.401 -10.778 1.00 89.25 86 THR A O 1
ATOM 710 N N . GLY A 1 87 ? 10.073 6.329 -9.096 1.00 90.94 87 GLY A N 1
ATOM 711 C CA . GLY A 1 87 ? 9.172 5.899 -8.030 1.00 90.94 87 GLY A CA 1
ATOM 712 C C . GLY A 1 87 ? 7.708 6.280 -8.277 1.00 90.94 87 GLY A C 1
ATOM 713 O O . GLY A 1 87 ? 7.350 7.443 -8.491 1.00 90.94 87 GLY A O 1
ATOM 714 N N . GLY A 1 88 ? 6.820 5.292 -8.221 1.00 88.06 88 GLY A N 1
ATOM 715 C CA . GLY A 1 88 ? 5.385 5.431 -8.474 1.00 88.06 88 GLY A CA 1
ATOM 716 C C . GLY A 1 88 ? 4.995 5.561 -9.954 1.00 88.06 88 GLY A C 1
ATOM 717 O O . GLY A 1 88 ? 3.827 5.808 -10.243 1.00 88.06 88 GLY A O 1
ATOM 718 N N . MET A 1 89 ? 5.931 5.447 -10.904 1.00 88.19 89 MET A N 1
ATOM 719 C CA . MET A 1 89 ? 5.592 5.302 -12.328 1.00 88.19 89 MET A CA 1
ATOM 720 C C . MET A 1 89 ? 5.045 3.902 -12.628 1.00 88.19 89 MET A C 1
ATOM 722 O O . MET A 1 89 ? 5.349 2.955 -11.914 1.00 88.19 89 MET A O 1
ATOM 726 N N . GLY A 1 90 ? 4.246 3.758 -13.687 1.00 89.25 90 GLY A N 1
ATOM 727 C CA . GLY A 1 90 ? 3.663 2.475 -14.083 1.00 89.25 90 GLY A CA 1
ATOM 728 C C . GLY A 1 90 ? 4.240 1.945 -15.394 1.00 89.25 90 GLY A C 1
ATOM 729 O O . GLY A 1 90 ? 4.318 2.695 -16.364 1.00 89.25 90 GLY A O 1
ATOM 730 N N . ILE A 1 91 ? 4.564 0.651 -15.454 1.00 86.88 91 ILE A N 1
ATOM 731 C CA . ILE A 1 91 ? 4.754 -0.085 -16.712 1.00 86.88 91 ILE A CA 1
ATOM 732 C C . ILE A 1 91 ? 3.499 -0.910 -16.964 1.00 86.88 91 ILE A C 1
ATOM 734 O O . ILE A 1 91 ? 3.207 -1.835 -16.205 1.00 86.88 91 ILE A O 1
ATOM 738 N N . LYS A 1 92 ? 2.756 -0.580 -18.020 1.00 86.44 92 LYS A N 1
ATOM 739 C CA . LYS A 1 92 ? 1.509 -1.262 -18.374 1.00 86.44 92 LYS A CA 1
ATOM 740 C C . LYS A 1 92 ? 1.756 -2.362 -19.409 1.00 86.44 92 LYS A C 1
ATOM 742 O O . LYS A 1 92 ? 2.437 -2.142 -20.404 1.00 86.44 92 LYS A O 1
ATOM 747 N N . ILE A 1 93 ? 1.160 -3.530 -19.184 1.00 81.00 93 ILE A N 1
ATOM 748 C CA . ILE A 1 93 ? 1.223 -4.703 -20.061 1.00 81.00 93 ILE A CA 1
ATOM 749 C C . ILE A 1 93 ? -0.119 -4.805 -20.801 1.00 81.00 93 ILE A C 1
ATOM 751 O O . ILE A 1 93 ? -1.093 -5.336 -20.272 1.00 81.00 93 ILE A O 1
ATOM 755 N N . GLU A 1 94 ? -0.207 -4.232 -22.005 1.00 68.88 94 GLU A N 1
ATOM 756 C CA . GLU A 1 94 ? -1.491 -4.065 -22.718 1.00 68.88 94 GLU A CA 1
ATOM 757 C C . GLU A 1 94 ? -1.911 -5.263 -23.589 1.00 68.88 94 GLU A C 1
ATOM 759 O O . GLU A 1 94 ? -3.090 -5.396 -23.900 1.00 68.88 94 GLU A O 1
ATOM 764 N N . ASN A 1 95 ? -0.995 -6.186 -23.903 1.00 68.38 95 ASN A N 1
ATOM 765 C CA . ASN A 1 95 ? -1.232 -7.286 -24.854 1.00 68.38 95 ASN A CA 1
ATOM 766 C C . ASN A 1 95 ? -1.421 -8.665 -24.198 1.00 68.38 95 ASN A C 1
ATOM 768 O O . ASN A 1 95 ? -1.107 -9.686 -24.803 1.00 68.38 95 ASN A O 1
ATOM 772 N N . SER A 1 96 ? -1.916 -8.712 -22.960 1.00 70.19 96 SER A N 1
ATOM 773 C CA . SER A 1 96 ? -2.266 -9.971 -22.297 1.00 70.19 96 SER A CA 1
ATOM 774 C C . SER A 1 96 ? -3.636 -9.878 -21.637 1.00 70.19 96 SER A C 1
ATOM 776 O O . SER A 1 96 ? -3.990 -8.834 -21.094 1.00 70.19 96 SER A O 1
ATOM 778 N N . GLY A 1 97 ? -4.406 -10.969 -21.699 1.00 77.06 97 GLY A N 1
ATOM 779 C CA . GLY A 1 97 ? -5.610 -11.173 -20.890 1.00 77.06 97 GLY A CA 1
ATOM 780 C C . GLY A 1 97 ? -5.292 -11.505 -19.427 1.00 77.06 97 GLY A C 1
ATOM 781 O O . GLY A 1 97 ? -6.146 -11.327 -18.559 1.00 77.06 97 GLY A O 1
ATOM 782 N N . ASP A 1 98 ? -4.056 -11.912 -19.155 1.00 85.56 98 ASP A N 1
ATOM 783 C CA . ASP A 1 98 ? -3.611 -12.392 -17.855 1.00 85.56 98 ASP A CA 1
ATOM 784 C C . ASP A 1 98 ? -3.339 -11.255 -16.863 1.00 85.56 98 ASP A C 1
ATOM 786 O O . ASP A 1 98 ? -3.267 -10.071 -17.209 1.00 85.56 98 ASP A O 1
ATOM 790 N N . TYR A 1 99 ? -3.180 -11.653 -15.607 1.00 91.62 99 TYR A N 1
ATOM 791 C CA . TYR A 1 99 ? -2.889 -10.821 -14.454 1.00 91.62 99 TYR A CA 1
ATOM 792 C C . TYR A 1 99 ? -1.452 -11.039 -13.982 1.00 91.62 99 TYR A C 1
ATOM 794 O O . TYR A 1 99 ? -0.954 -12.168 -13.979 1.00 91.62 99 TYR A O 1
ATOM 802 N N . ILE A 1 100 ? -0.802 -9.981 -13.506 1.00 94.38 100 ILE A N 1
ATOM 803 C CA . ILE A 1 100 ? 0.490 -10.053 -12.824 1.00 94.38 100 ILE A CA 1
ATOM 804 C C . ILE A 1 100 ? 0.347 -10.905 -11.558 1.00 94.38 100 ILE A C 1
ATOM 806 O O . ILE A 1 100 ? -0.418 -10.570 -10.656 1.00 94.38 100 ILE A O 1
ATOM 810 N N . GLN A 1 101 ? 1.121 -11.989 -11.490 1.00 95.69 101 GLN A N 1
ATOM 811 C CA . GLN A 1 101 ? 1.216 -12.879 -10.328 1.00 95.69 101 GLN A CA 1
ATOM 812 C C . GLN A 1 101 ? 2.432 -12.550 -9.469 1.00 95.69 101 GLN A C 1
ATOM 814 O O . GLN A 1 101 ? 2.377 -12.582 -8.239 1.00 95.69 101 GLN A O 1
ATOM 819 N N . LYS A 1 102 ? 3.555 -12.248 -10.124 1.00 96.75 102 LYS A N 1
ATOM 820 C CA . LYS A 1 102 ? 4.835 -12.010 -9.465 1.00 96.75 102 LYS A CA 1
ATOM 821 C C . LYS A 1 102 ? 5.646 -10.994 -10.245 1.00 96.75 102 LYS A C 1
ATOM 823 O O . LYS A 1 102 ? 5.678 -11.026 -11.473 1.00 96.75 102 LYS A O 1
ATOM 828 N N . VAL A 1 103 ? 6.341 -10.130 -9.515 1.00 97.88 103 VAL A N 1
ATOM 829 C CA . VAL A 1 103 ? 7.323 -9.204 -10.071 1.00 97.88 103 VAL A CA 1
ATOM 830 C C . VAL A 1 103 ? 8.616 -9.337 -9.281 1.00 97.88 103 VAL A C 1
ATOM 832 O O . VAL A 1 103 ? 8.594 -9.452 -8.055 1.00 97.88 103 VAL A O 1
ATOM 835 N N . THR A 1 104 ? 9.747 -9.307 -9.976 1.00 98.19 104 THR A N 1
ATOM 836 C CA . THR A 1 104 ? 11.053 -9.064 -9.360 1.00 98.19 104 THR A CA 1
ATOM 837 C C . THR A 1 104 ? 11.749 -7.920 -10.072 1.00 98.19 104 THR A C 1
ATOM 839 O O . THR A 1 104 ? 11.720 -7.873 -11.302 1.00 98.19 104 THR A O 1
ATOM 842 N N . ILE A 1 105 ? 12.418 -7.051 -9.323 1.00 97.94 105 ILE A N 1
ATOM 843 C CA . ILE A 1 105 ? 13.262 -5.980 -9.857 1.00 97.94 105 ILE A CA 1
ATOM 844 C C . ILE A 1 105 ? 14.682 -6.236 -9.363 1.00 97.94 105 ILE A C 1
ATOM 846 O O . ILE A 1 105 ? 14.905 -6.375 -8.164 1.00 97.94 105 ILE A O 1
ATOM 850 N N . ASN A 1 106 ? 15.633 -6.366 -10.286 1.00 97.50 106 ASN A N 1
ATOM 851 C CA .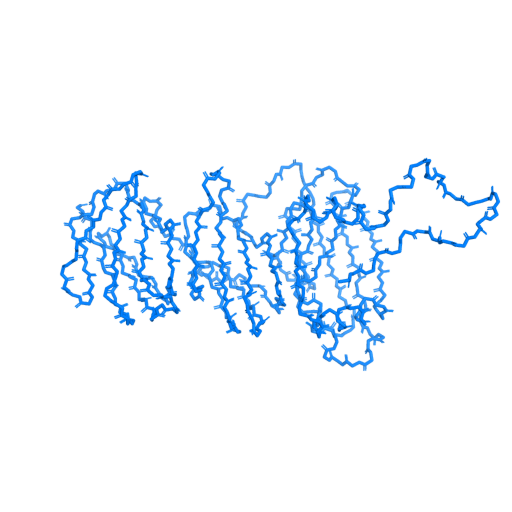 ASN A 1 106 ? 17.034 -6.692 -10.004 1.00 97.50 106 ASN A CA 1
ATOM 852 C C . ASN A 1 106 ? 17.192 -7.948 -9.122 1.00 97.50 106 ASN A C 1
ATOM 854 O O . ASN A 1 106 ? 18.034 -8.005 -8.233 1.00 97.50 106 ASN A O 1
ATOM 858 N N . GLY A 1 107 ? 16.341 -8.956 -9.351 1.00 96.69 107 GLY A N 1
ATOM 859 C CA . GLY A 1 107 ? 16.318 -10.210 -8.587 1.00 96.69 107 GLY A CA 1
ATOM 860 C C . GLY A 1 107 ? 15.580 -10.145 -7.244 1.00 96.69 107 GLY A C 1
ATOM 861 O O . GLY A 1 107 ? 15.329 -11.190 -6.650 1.00 96.69 107 GLY A O 1
ATOM 862 N N . VAL A 1 108 ? 15.167 -8.959 -6.790 1.00 96.94 108 VAL A N 1
ATOM 863 C CA . VAL A 1 108 ? 14.453 -8.770 -5.519 1.00 96.94 108 VAL A CA 1
ATOM 864 C C . VAL A 1 108 ? 12.937 -8.832 -5.747 1.00 96.94 108 VAL A C 1
ATOM 866 O O . VAL A 1 108 ? 12.450 -8.203 -6.692 1.00 96.94 108 VAL A O 1
ATOM 869 N N . PRO A 1 109 ? 12.162 -9.568 -4.923 1.00 96.75 109 PRO A N 1
ATOM 870 C CA . PRO A 1 109 ? 10.702 -9.559 -4.986 1.00 96.75 109 PRO A CA 1
ATOM 871 C C . PRO A 1 109 ? 10.119 -8.150 -4.872 1.00 96.75 109 PRO A C 1
ATOM 873 O O . PRO A 1 109 ? 10.521 -7.366 -4.017 1.00 96.75 109 PRO A O 1
ATOM 876 N N . HIS A 1 110 ? 9.137 -7.849 -5.718 1.00 97.69 110 HIS A N 1
ATOM 877 C CA . HIS A 1 110 ? 8.509 -6.536 -5.784 1.00 97.69 110 HIS A CA 1
ATOM 878 C C . HIS A 1 110 ? 6.990 -6.643 -5.632 1.00 97.69 110 HIS A C 1
ATOM 880 O O . HIS A 1 110 ? 6.322 -7.367 -6.372 1.00 97.69 110 HIS A O 1
ATOM 886 N N . ARG A 1 111 ? 6.439 -5.916 -4.654 1.00 97.06 111 ARG A N 1
ATOM 887 C CA . ARG A 1 111 ? 5.0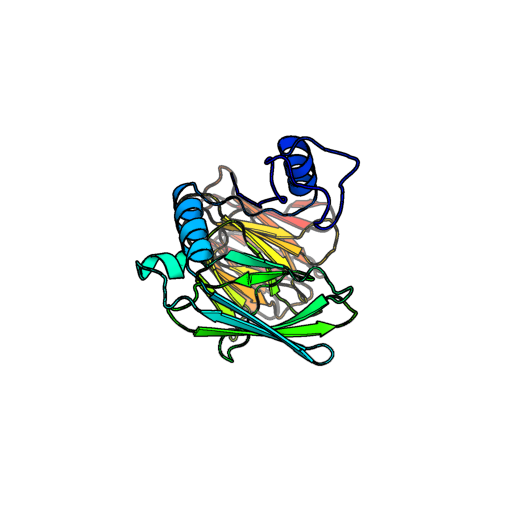40 -6.038 -4.198 1.00 97.06 111 ARG A CA 1
ATOM 888 C C . ARG A 1 111 ? 4.147 -4.861 -4.577 1.00 97.06 111 ARG A C 1
ATOM 890 O O . ARG A 1 111 ? 3.097 -4.686 -3.963 1.00 97.06 111 ARG A O 1
ATOM 897 N N . ALA A 1 112 ? 4.537 -4.061 -5.569 1.00 97.38 112 ALA A N 1
ATOM 898 C CA . ALA A 1 112 ? 3.704 -2.978 -6.085 1.00 97.38 112 ALA A CA 1
ATOM 899 C C . ALA A 1 112 ? 3.329 -3.216 -7.551 1.00 97.38 112 ALA A C 1
ATOM 901 O O . ALA A 1 112 ? 4.132 -3.025 -8.467 1.00 97.38 112 ALA A O 1
ATOM 902 N N . PHE A 1 113 ? 2.093 -3.657 -7.765 1.00 95.38 113 PHE A N 1
ATOM 903 C CA . PHE A 1 113 ? 1.511 -3.874 -9.080 1.00 95.38 113 PHE A CA 1
ATOM 904 C C . PHE A 1 113 ? -0.019 -3.878 -9.012 1.00 95.38 113 PHE A C 1
ATOM 906 O O . PHE A 1 113 ? -0.611 -4.244 -8.008 1.00 95.38 113 PHE A O 1
ATOM 913 N N . HIS A 1 114 ? -0.672 -3.492 -10.099 1.00 89.81 114 HIS A N 1
ATOM 914 C CA . HIS A 1 114 ? -2.078 -3.792 -10.361 1.00 89.81 114 HIS A CA 1
ATOM 915 C C . HIS A 1 114 ? -2.149 -4.945 -11.373 1.00 89.81 114 HIS A C 1
ATOM 917 O O . HIS A 1 114 ? -1.129 -5.312 -11.949 1.00 89.81 114 HIS A O 1
ATOM 923 N N . ASP A 1 115 ? -3.349 -5.457 -11.652 1.00 88.19 115 ASP A N 1
ATOM 924 C CA . ASP A 1 115 ? -3.679 -6.510 -12.621 1.00 88.19 115 ASP A CA 1
ATOM 925 C C . ASP A 1 115 ? -2.716 -6.605 -13.816 1.00 88.19 115 ASP A C 1
ATOM 927 O O . ASP A 1 115 ? -2.252 -7.691 -14.124 1.00 88.19 115 ASP A O 1
ATOM 931 N N . ARG A 1 116 ? -2.366 -5.488 -14.471 1.00 85.31 116 ARG A N 1
ATOM 932 C CA . ARG A 1 116 ? -1.418 -5.458 -15.604 1.00 85.31 116 ARG A CA 1
ATOM 933 C C . ARG A 1 116 ? -0.442 -4.288 -15.563 1.00 85.31 116 ARG A C 1
ATOM 935 O O . ARG A 1 116 ? 0.051 -3.855 -16.602 1.00 85.31 116 ARG A O 1
ATOM 942 N N . VAL A 1 117 ? -0.208 -3.717 -14.387 1.00 90.50 117 VAL A N 1
ATOM 943 C CA . VAL A 1 117 ? 0.666 -2.547 -14.237 1.00 90.50 117 VAL A CA 1
ATOM 944 C C . VAL A 1 117 ? 1.690 -2.834 -13.159 1.00 90.50 117 VAL A C 1
ATOM 946 O O . VAL A 1 117 ? 1.311 -3.010 -12.009 1.00 90.50 117 VAL A O 1
ATOM 949 N N . VAL A 1 118 ? 2.975 -2.833 -13.496 1.00 94.75 118 VAL A N 1
ATOM 950 C CA . VAL A 1 118 ? 4.042 -2.804 -12.488 1.00 94.75 118 VAL A CA 1
ATOM 951 C C . VAL A 1 118 ? 4.206 -1.364 -12.017 1.00 94.75 118 VAL A C 1
ATOM 953 O O . VAL A 1 118 ? 4.416 -0.483 -12.847 1.00 94.75 118 VAL A O 1
ATOM 956 N N . ILE A 1 119 ? 4.123 -1.112 -10.711 1.00 94.81 119 ILE A N 1
ATOM 957 C CA . ILE A 1 119 ? 4.379 0.211 -10.124 1.00 94.81 119 ILE A CA 1
ATOM 958 C C . ILE A 1 119 ? 5.845 0.249 -9.708 1.00 94.81 119 ILE A C 1
ATOM 960 O O . ILE A 1 119 ? 6.256 -0.519 -8.848 1.00 94.81 119 ILE A O 1
ATOM 964 N N . LEU A 1 120 ? 6.644 1.114 -10.314 1.00 95.06 120 LEU A N 1
ATOM 965 C CA . LEU A 1 120 ? 8.086 1.152 -10.115 1.00 95.06 120 LEU A CA 1
ATOM 966 C C . LEU A 1 120 ? 8.474 1.752 -8.754 1.00 95.06 120 LEU A C 1
ATOM 968 O O . LEU A 1 120 ? 7.829 2.703 -8.305 1.00 95.06 120 LEU A O 1
ATOM 972 N N . PRO A 1 121 ? 9.527 1.227 -8.102 1.00 96.31 121 PRO A N 1
ATOM 973 C CA . PRO A 1 121 ? 10.256 1.932 -7.055 1.00 96.31 121 PRO A CA 1
ATOM 974 C C . PRO A 1 121 ? 11.170 2.996 -7.677 1.00 96.31 121 PRO A C 1
ATOM 976 O O . PRO A 1 121 ? 11.182 3.181 -8.896 1.00 96.31 121 PRO A O 1
ATOM 979 N N . ASN A 1 122 ? 11.972 3.664 -6.852 1.00 95.12 122 ASN A N 1
ATOM 980 C CA . ASN A 1 122 ? 13.135 4.373 -7.366 1.00 95.12 122 ASN A CA 1
ATOM 981 C C . ASN A 1 122 ? 14.104 3.348 -7.965 1.00 95.12 122 ASN A C 1
ATOM 983 O O . ASN A 1 122 ? 14.561 2.425 -7.290 1.00 95.12 122 ASN A O 1
ATOM 987 N N . LEU A 1 123 ? 14.391 3.501 -9.250 1.00 93.38 123 LEU A N 1
ATOM 988 C CA . LEU A 1 123 ? 15.399 2.734 -9.957 1.00 93.38 123 LEU A CA 1
ATOM 989 C C . LEU A 1 123 ? 16.755 3.415 -9.811 1.00 93.38 123 LEU A C 1
ATOM 991 O O . LEU A 1 123 ? 16.858 4.640 -9.836 1.00 93.38 123 LEU A O 1
ATOM 995 N N . ALA A 1 124 ? 17.805 2.606 -9.713 1.00 92.31 124 ALA A N 1
ATOM 996 C CA . ALA A 1 124 ? 19.162 3.119 -9.771 1.00 92.31 124 ALA A CA 1
ATOM 997 C C . ALA A 1 124 ? 19.493 3.585 -11.195 1.00 92.31 124 ALA A C 1
ATOM 999 O O . ALA A 1 124 ? 18.960 3.064 -12.183 1.00 92.31 124 ALA A O 1
ATOM 1000 N N . LYS A 1 125 ? 20.436 4.523 -11.306 1.00 91.38 125 LYS A N 1
ATOM 1001 C CA . LYS A 1 125 ? 21.091 4.815 -12.581 1.00 91.38 125 LYS A CA 1
ATOM 1002 C C . LYS A 1 125 ? 21.769 3.547 -13.111 1.00 91.38 125 LYS A C 1
ATOM 1004 O O . LYS A 1 125 ? 22.369 2.799 -12.343 1.00 91.38 125 LYS A O 1
ATOM 1009 N N . GLY A 1 126 ? 21.683 3.320 -14.419 1.00 92.31 126 GLY A N 1
ATOM 1010 C CA . GLY A 1 126 ? 22.201 2.108 -15.054 1.00 92.31 126 GLY A CA 1
ATOM 1011 C C . GLY A 1 126 ? 21.119 1.092 -15.437 1.00 92.31 126 GLY A C 1
ATOM 1012 O O . GLY A 1 126 ? 19.927 1.423 -15.452 1.00 92.31 126 GLY A O 1
ATOM 1013 N N . PRO A 1 127 ? 21.519 -0.143 -15.787 1.00 94.44 127 PRO A N 1
ATOM 1014 C CA . PRO A 1 127 ? 20.597 -1.193 -16.194 1.00 94.44 127 PRO A CA 1
ATOM 1015 C C . PRO A 1 127 ? 19.821 -1.765 -15.003 1.00 94.44 127 PRO A C 1
ATOM 1017 O O . PRO A 1 127 ? 20.394 -2.181 -14.000 1.00 94.44 127 PRO A O 1
ATOM 1020 N N . ASN A 1 128 ? 18.507 -1.861 -15.168 1.00 96.06 128 ASN A N 1
ATOM 1021 C CA . ASN A 1 128 ? 17.568 -2.463 -14.237 1.00 96.06 128 ASN A CA 1
ATOM 1022 C C . ASN A 1 128 ? 16.800 -3.574 -14.959 1.00 96.06 128 ASN A C 1
ATOM 1024 O O . ASN A 1 128 ? 16.311 -3.376 -16.073 1.00 96.06 128 ASN A O 1
ATOM 1028 N N . ILE A 1 129 ? 16.682 -4.739 -14.330 1.00 97.62 129 ILE A N 1
ATOM 1029 C CA . ILE A 1 129 ? 16.003 -5.913 -14.885 1.00 97.62 129 ILE A CA 1
ATOM 1030 C C . ILE A 1 129 ? 14.706 -6.136 -14.121 1.00 97.62 129 ILE A C 1
ATOM 1032 O O . ILE A 1 129 ? 14.719 -6.371 -12.915 1.00 97.62 129 ILE A O 1
ATOM 1036 N N . ILE A 1 130 ? 13.585 -6.115 -14.830 1.00 97.69 130 ILE A N 1
ATOM 1037 C CA . ILE A 1 130 ? 12.253 -6.339 -14.278 1.00 97.69 130 ILE A CA 1
ATOM 1038 C C . ILE A 1 130 ? 11.713 -7.628 -14.882 1.00 97.69 130 ILE A C 1
ATOM 1040 O O . ILE A 1 130 ? 11.535 -7.721 -16.094 1.00 97.69 130 ILE A O 1
ATOM 1044 N N . LYS A 1 131 ? 11.430 -8.622 -14.043 1.00 98.25 131 LYS A N 1
ATOM 1045 C CA . LYS A 1 131 ? 10.812 -9.882 -14.470 1.00 98.25 131 LYS A CA 1
ATOM 1046 C C . LYS A 1 131 ? 9.392 -9.943 -13.946 1.00 98.25 131 LYS A C 1
ATOM 1048 O O . LYS A 1 131 ? 9.165 -9.680 -12.767 1.00 98.25 131 LYS A O 1
ATOM 1053 N N . VAL A 1 132 ? 8.457 -10.292 -14.817 1.00 96.50 132 VAL A N 1
ATOM 1054 C CA . VAL A 1 132 ? 7.031 -10.392 -14.518 1.00 96.50 132 VAL A CA 1
ATOM 1055 C C . VAL A 1 132 ? 6.548 -11.780 -14.898 1.00 96.50 132 VAL A C 1
ATOM 1057 O O . VAL A 1 132 ? 6.826 -12.261 -15.995 1.00 96.50 132 VAL A O 1
ATOM 1060 N N . GLU A 1 133 ? 5.816 -12.412 -13.993 1.00 96.75 133 GLU A N 1
ATOM 1061 C CA . GLU A 1 133 ? 5.089 -13.650 -14.247 1.00 96.75 133 GLU A CA 1
ATOM 1062 C C . GLU A 1 133 ? 3.594 -13.346 -14.318 1.00 96.75 133 GLU A C 1
ATOM 1064 O O . GLU A 1 133 ? 3.041 -12.699 -13.424 1.00 96.75 133 GLU A O 1
ATOM 1069 N N . LEU A 1 134 ? 2.960 -13.795 -15.396 1.00 93.88 134 LEU A N 1
ATOM 1070 C CA . LEU A 1 134 ? 1.545 -13.606 -15.681 1.00 93.88 134 LEU A CA 1
ATOM 1071 C C . LEU A 1 134 ? 0.765 -14.905 -15.442 1.00 93.88 134 LEU A C 1
ATOM 1073 O O . LEU A 1 134 ? 1.315 -16.006 -15.520 1.00 93.88 134 LEU A O 1
ATOM 1077 N N . GLY A 1 135 ? -0.525 -14.781 -15.144 1.00 93.25 135 GLY A N 1
ATOM 1078 C CA . GLY A 1 135 ? -1.427 -15.914 -14.964 1.00 93.25 135 GLY A CA 1
ATOM 1079 C C . GLY A 1 135 ? -2.901 -15.528 -15.106 1.00 93.25 135 GLY A C 1
ATOM 1080 O O . GLY A 1 135 ? -3.241 -14.351 -15.006 1.00 93.25 135 GLY A O 1
ATOM 1081 N N . PRO A 1 136 ? -3.798 -16.502 -15.309 1.00 92.75 136 PRO A N 1
ATOM 1082 C CA . PRO A 1 136 ? -5.172 -16.243 -15.746 1.00 92.75 136 PRO A CA 1
ATOM 1083 C C . PRO A 1 136 ? -6.097 -15.680 -14.654 1.00 92.75 136 PRO A C 1
ATOM 1085 O O . PRO A 1 136 ? -7.201 -15.233 -14.957 1.00 92.75 136 PRO A O 1
ATOM 1088 N N . LEU A 1 137 ? -5.684 -15.712 -13.384 1.00 92.88 137 LEU A N 1
ATOM 1089 C CA . LEU A 1 137 ? -6.504 -15.311 -12.237 1.00 92.88 137 LEU A CA 1
ATOM 1090 C C . LEU A 1 137 ? -5.910 -14.092 -11.525 1.00 92.88 137 LEU A C 1
ATOM 1092 O O . LEU A 1 137 ? -4.689 -13.961 -11.490 1.00 92.88 137 LEU A O 1
ATOM 1096 N N . PRO A 1 138 ? -6.723 -13.232 -10.888 1.00 91.25 138 PRO A N 1
ATOM 1097 C CA . PRO A 1 138 ? -6.204 -12.137 -10.078 1.00 91.25 138 PRO A CA 1
ATOM 1098 C C . PRO A 1 138 ? -5.256 -12.621 -8.963 1.00 91.25 138 PRO A C 1
ATOM 1100 O O . PRO A 1 138 ? -5.519 -13.665 -8.350 1.00 91.25 138 PRO A O 1
ATOM 1103 N N . PRO A 1 139 ? -4.189 -11.858 -8.655 1.00 91.69 139 PRO A N 1
ATOM 1104 C CA . PRO A 1 139 ? -3.234 -12.198 -7.604 1.00 91.69 139 PRO A CA 1
ATOM 1105 C C . PRO A 1 139 ? -3.929 -12.329 -6.246 1.00 91.69 139 PRO A C 1
ATOM 1107 O O . PRO A 1 139 ? -4.665 -11.443 -5.815 1.00 91.69 139 PRO A O 1
ATOM 1110 N N . GLN A 1 140 ? -3.667 -13.434 -5.549 1.00 90.06 140 GLN A N 1
ATOM 1111 C CA . GLN A 1 140 ? -4.318 -13.740 -4.267 1.00 90.06 140 GLN A CA 1
ATOM 1112 C C . GLN A 1 140 ? -3.559 -13.227 -3.042 1.00 90.06 140 GLN A C 1
ATOM 1114 O O . GLN A 1 140 ? -4.093 -13.257 -1.939 1.00 90.06 140 GLN A O 1
ATOM 1119 N N . MET A 1 141 ? -2.337 -12.734 -3.220 1.00 93.12 141 MET A N 1
ATOM 1120 C CA . MET A 1 141 ? -1.490 -12.247 -2.132 1.00 93.12 141 MET A CA 1
ATOM 1121 C C . MET A 1 141 ? -1.589 -10.740 -1.942 1.00 93.12 141 MET A C 1
ATOM 1123 O O . MET A 1 141 ? -1.870 -10.021 -2.898 1.00 93.12 141 MET A O 1
ATOM 1127 N N . SER A 1 142 ? -1.307 -10.249 -0.735 1.00 95.56 142 SER A N 1
ATOM 1128 C CA . SER A 1 142 ? -1.298 -8.811 -0.460 1.00 95.56 142 SER A CA 1
ATOM 1129 C C . SER A 1 142 ? -0.257 -8.079 -1.316 1.00 95.56 142 SER A C 1
ATOM 1131 O O . SER A 1 142 ? 0.867 -8.555 -1.478 1.00 95.56 142 SER A O 1
ATOM 1133 N N . HIS A 1 143 ? -0.633 -6.931 -1.876 1.00 97.00 143 HIS A N 1
ATOM 1134 C CA . HIS A 1 143 ? 0.237 -6.096 -2.710 1.00 97.00 143 HIS A CA 1
ATOM 1135 C C . HIS A 1 143 ? -0.310 -4.665 -2.814 1.00 97.00 143 HIS A C 1
ATOM 1137 O O . HIS A 1 143 ? -1.511 -4.420 -2.661 1.00 97.00 143 HIS A O 1
ATOM 1143 N N . LEU A 1 144 ? 0.575 -3.706 -3.080 1.00 97.38 144 LEU A N 1
ATOM 1144 C CA . LEU A 1 144 ? 0.201 -2.324 -3.364 1.00 97.38 144 LEU A CA 1
ATOM 1145 C C . LEU A 1 144 ? -0.348 -2.237 -4.791 1.00 97.38 144 LEU A C 1
ATOM 1147 O O . LEU A 1 144 ? 0.379 -2.496 -5.747 1.00 97.38 144 LEU A O 1
ATOM 1151 N N . ARG A 1 145 ? -1.618 -1.849 -4.935 1.00 94.44 145 ARG A N 1
ATOM 1152 C CA . ARG A 1 145 ? -2.311 -1.735 -6.232 1.00 94.44 145 ARG A CA 1
ATOM 1153 C C . ARG A 1 145 ? -2.271 -0.343 -6.827 1.00 94.44 145 ARG A C 1
ATOM 1155 O O . ARG A 1 145 ? -2.436 -0.189 -8.033 1.00 94.44 145 ARG A O 1
ATOM 1162 N N . PHE A 1 146 ? -2.103 0.666 -5.983 1.00 91.56 146 PHE A N 1
ATOM 1163 C CA . PHE A 1 146 ? -2.160 2.056 -6.400 1.00 91.56 146 PHE A CA 1
ATOM 1164 C C . PHE A 1 146 ? -1.357 2.942 -5.456 1.00 91.56 146 PHE A C 1
ATOM 1166 O O . PHE A 1 146 ? -1.408 2.776 -4.237 1.00 91.56 146 PHE A O 1
ATOM 1173 N N . VAL A 1 147 ? -0.685 3.938 -6.028 1.00 92.50 147 VAL A N 1
ATOM 1174 C CA . VAL A 1 147 ? -0.065 5.045 -5.305 1.00 92.50 147 VAL A CA 1
ATOM 1175 C C . VAL A 1 147 ? -0.164 6.306 -6.154 1.00 92.50 147 VAL A C 1
ATOM 1177 O O . VAL A 1 147 ? 0.008 6.259 -7.368 1.00 92.50 147 VAL A O 1
ATOM 1180 N N . SER A 1 148 ? -0.462 7.445 -5.530 1.00 88.31 148 SER A N 1
ATOM 1181 C CA . SER A 1 148 ? -0.670 8.719 -6.227 1.00 88.31 148 SER A CA 1
ATOM 1182 C C . SER A 1 148 ? 0.524 9.677 -6.155 1.00 88.31 148 SER A C 1
ATOM 1184 O O . SER A 1 148 ? 0.410 10.792 -6.665 1.00 88.31 148 SER A O 1
ATOM 1186 N N . LYS A 1 149 ? 1.613 9.298 -5.470 1.00 88.88 149 LYS A N 1
ATOM 1187 C CA . LYS A 1 149 ? 2.856 10.077 -5.280 1.00 88.88 149 LYS A CA 1
ATOM 1188 C C . LYS A 1 149 ? 4.087 9.164 -5.360 1.00 88.88 149 LYS A C 1
ATOM 1190 O O . LYS A 1 149 ? 3.941 7.964 -5.586 1.00 88.88 149 LYS A O 1
ATOM 1195 N N . ARG A 1 150 ? 5.283 9.750 -5.275 1.00 91.25 150 ARG A N 1
ATOM 1196 C CA . ARG A 1 150 ? 6.549 9.027 -5.409 1.00 91.25 150 ARG A CA 1
ATOM 1197 C C . ARG A 1 150 ? 6.650 7.940 -4.339 1.00 91.25 150 ARG A C 1
ATOM 1199 O O . ARG A 1 150 ? 6.447 8.217 -3.157 1.00 91.25 150 ARG A O 1
ATOM 1206 N N . MET A 1 151 ? 6.954 6.726 -4.785 1.00 94.38 151 MET A N 1
ATOM 1207 C CA . MET A 1 151 ? 7.128 5.543 -3.948 1.00 94.38 151 MET A CA 1
ATOM 1208 C C . MET A 1 151 ? 8.567 5.043 -4.104 1.00 94.38 151 MET A C 1
ATOM 1210 O O . MET A 1 151 ? 8.837 4.331 -5.071 1.00 94.38 151 MET A O 1
ATOM 1214 N N . PRO A 1 152 ? 9.502 5.430 -3.219 1.00 96.06 152 PRO A N 1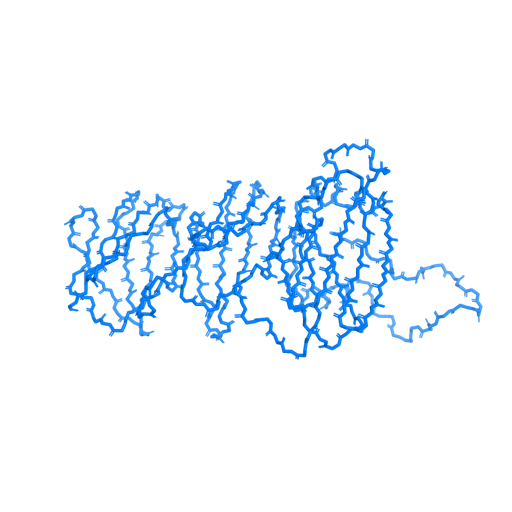
ATOM 1215 C CA . PRO A 1 152 ? 10.897 5.029 -3.363 1.00 96.06 152 PRO A CA 1
ATOM 1216 C C . PRO A 1 152 ? 11.127 3.535 -3.250 1.00 96.06 152 PRO A C 1
ATOM 1218 O O . PRO A 1 152 ? 11.894 2.969 -4.024 1.00 96.06 152 PRO A O 1
ATOM 1221 N N . ALA A 1 153 ? 10.439 2.886 -2.319 1.00 97.00 153 ALA A N 1
ATOM 1222 C CA . ALA A 1 153 ? 10.614 1.473 -2.066 1.00 97.00 153 ALA A CA 1
ATOM 1223 C C . ALA A 1 153 ? 9.324 0.835 -1.560 1.00 97.00 153 ALA A C 1
ATOM 1225 O O . ALA A 1 153 ? 8.484 1.475 -0.925 1.00 97.00 153 ALA A O 1
ATOM 1226 N N . ILE A 1 154 ? 9.218 -0.464 -1.819 1.00 97.62 154 ILE A N 1
ATOM 1227 C CA . ILE A 1 154 ? 8.301 -1.372 -1.142 1.00 97.62 154 ILE A CA 1
ATOM 1228 C C . ILE A 1 154 ? 9.085 -2.623 -0.758 1.00 97.62 154 ILE A C 1
ATOM 1230 O O . ILE A 1 154 ? 9.877 -3.123 -1.558 1.00 97.62 154 ILE A O 1
ATOM 1234 N N . ARG A 1 155 ? 8.910 -3.107 0.471 1.00 95.81 155 ARG A N 1
ATOM 1235 C CA . ARG A 1 155 ? 9.681 -4.235 1.002 1.00 95.81 155 ARG A CA 1
ATOM 1236 C C . ARG A 1 155 ? 8.783 -5.175 1.786 1.00 95.81 155 ARG A C 1
ATOM 1238 O O . ARG A 1 155 ? 7.861 -4.748 2.481 1.00 95.81 155 ARG A O 1
ATOM 1245 N N . GLU A 1 156 ? 9.070 -6.464 1.674 1.00 94.69 156 GLU A N 1
ATOM 1246 C CA . GLU A 1 156 ? 8.518 -7.455 2.590 1.00 94.69 156 GLU A CA 1
ATOM 1247 C C . GLU A 1 156 ? 9.248 -7.367 3.930 1.00 94.69 156 GLU A C 1
ATOM 1249 O O . GLU A 1 156 ? 10.471 -7.240 3.990 1.00 94.69 156 GLU A O 1
ATOM 1254 N N . THR A 1 157 ? 8.482 -7.435 5.009 1.00 92.81 157 THR A N 1
ATOM 1255 C CA . THR A 1 157 ? 8.971 -7.455 6.386 1.00 92.81 157 THR A CA 1
ATOM 1256 C C . THR A 1 157 ? 8.330 -8.631 7.112 1.00 92.81 157 THR A C 1
ATOM 1258 O O . THR A 1 157 ? 7.309 -9.158 6.671 1.00 92.81 157 THR A O 1
ATOM 1261 N N . ALA A 1 158 ? 8.863 -9.004 8.277 1.00 88.00 158 ALA A N 1
ATOM 1262 C CA . ALA A 1 158 ? 8.240 -10.030 9.115 1.00 88.00 158 ALA A CA 1
ATOM 1263 C C . ALA A 1 158 ? 6.787 -9.686 9.514 1.00 88.00 158 ALA A C 1
ATOM 1265 O O . ALA A 1 158 ? 6.001 -10.583 9.799 1.00 88.00 158 ALA A O 1
ATOM 1266 N N . GLY A 1 159 ? 6.426 -8.396 9.536 1.00 83.75 159 GLY A N 1
ATOM 1267 C CA . GLY A 1 159 ? 5.094 -7.920 9.920 1.00 83.75 159 GLY A CA 1
ATOM 1268 C C . GLY A 1 159 ? 4.130 -7.653 8.759 1.00 83.75 159 GLY A C 1
ATOM 1269 O O . GLY A 1 159 ? 2.983 -7.296 9.024 1.00 83.75 159 GLY A O 1
ATOM 1270 N N . GLY A 1 160 ? 4.569 -7.782 7.501 1.00 94.25 160 GLY A N 1
ATOM 1271 C CA . GLY A 1 160 ? 3.766 -7.474 6.313 1.00 94.25 160 GLY A CA 1
ATOM 1272 C C . GLY A 1 160 ? 4.531 -6.665 5.261 1.00 94.25 160 GLY A C 1
ATOM 1273 O O . GLY A 1 160 ? 5.706 -6.931 5.014 1.00 94.25 160 GLY A O 1
ATOM 1274 N N . LEU A 1 161 ? 3.881 -5.684 4.626 1.00 97.38 161 LEU A N 1
ATOM 1275 C CA . LEU A 1 161 ? 4.471 -4.892 3.533 1.00 97.38 161 LEU A CA 1
ATOM 1276 C C . LEU A 1 161 ? 4.725 -3.447 3.948 1.00 97.38 161 LEU A C 1
ATOM 1278 O O . LEU A 1 161 ? 3.784 -2.725 4.274 1.00 97.38 161 LEU A O 1
ATOM 1282 N N . GLU A 1 162 ? 5.977 -3.014 3.888 1.00 98.19 162 GLU A N 1
ATOM 1283 C CA . GLU A 1 162 ? 6.363 -1.630 4.146 1.00 98.19 162 GLU A CA 1
ATOM 1284 C C . GLU A 1 162 ? 6.501 -0.862 2.829 1.00 98.19 162 GLU A C 1
ATOM 1286 O O . GLU A 1 162 ? 7.166 -1.334 1.907 1.00 98.19 162 GLU A O 1
ATOM 1291 N N . VAL A 1 163 ? 5.872 0.312 2.733 1.00 98.00 163 VAL A N 1
ATOM 1292 C CA . VAL A 1 163 ? 5.961 1.216 1.583 1.00 98.00 163 VAL A CA 1
ATOM 1293 C C . VAL A 1 163 ? 6.460 2.589 2.018 1.00 98.00 163 VAL A C 1
ATOM 1295 O O . VAL A 1 163 ? 5.910 3.213 2.927 1.00 98.00 163 VAL A O 1
ATOM 1298 N N . GLU A 1 164 ? 7.478 3.087 1.327 1.00 98.00 164 GLU A N 1
ATOM 1299 C CA . GLU A 1 164 ? 7.950 4.459 1.476 1.00 98.00 164 GLU A CA 1
ATOM 1300 C C . GLU A 1 164 ? 7.166 5.375 0.529 1.00 98.00 164 GLU A C 1
ATOM 1302 O O . GLU A 1 164 ? 6.974 5.063 -0.648 1.00 98.00 164 GLU A O 1
ATOM 1307 N N . LEU A 1 165 ? 6.711 6.521 1.033 1.00 95.44 165 LEU A N 1
ATOM 1308 C CA . LEU A 1 165 ? 5.948 7.516 0.284 1.00 95.44 165 LEU A CA 1
ATOM 1309 C C . LEU A 1 165 ? 6.558 8.893 0.505 1.00 95.44 165 LEU A C 1
ATOM 1311 O O . LEU A 1 165 ? 6.690 9.329 1.646 1.00 95.44 165 LEU A O 1
ATOM 1315 N N . LEU A 1 166 ? 6.874 9.594 -0.585 1.00 93.75 166 LEU A N 1
ATOM 1316 C CA . LEU A 1 166 ? 7.389 10.962 -0.544 1.00 93.75 166 LEU A CA 1
ATOM 1317 C C . LEU A 1 166 ? 6.355 11.925 -1.124 1.00 93.75 166 LEU A C 1
ATOM 1319 O O . LEU A 1 166 ? 5.916 11.790 -2.271 1.00 93.75 166 LEU A O 1
ATOM 1323 N N . THR A 1 167 ? 5.931 12.892 -0.315 1.00 89.75 167 THR A N 1
ATOM 1324 C CA . THR A 1 167 ? 4.912 13.865 -0.677 1.00 89.75 167 THR A CA 1
ATOM 1325 C C . THR A 1 167 ? 4.974 15.131 0.177 1.00 89.75 167 THR A C 1
ATOM 1327 O O . THR A 1 167 ? 5.012 15.100 1.402 1.00 89.75 167 THR A O 1
ATOM 1330 N N . LYS A 1 168 ? 4.846 16.280 -0.492 1.00 86.88 168 LYS A N 1
ATOM 1331 C CA . LYS A 1 168 ? 4.598 17.594 0.137 1.00 86.88 168 LYS A CA 1
ATOM 1332 C C . LYS A 1 168 ? 3.099 17.910 0.282 1.00 86.88 168 LYS A C 1
ATOM 1334 O O . LYS A 1 168 ? 2.714 19.021 0.620 1.00 86.88 168 LYS A O 1
ATOM 1339 N N . SER A 1 169 ? 2.245 16.963 -0.099 1.00 86.06 169 SER A N 1
ATOM 1340 C CA . SER A 1 169 ? 0.787 17.100 -0.191 1.00 86.06 169 SER A CA 1
ATOM 1341 C C . SER A 1 169 ? 0.112 15.760 0.132 1.00 86.06 169 SER A C 1
ATOM 1343 O O . SER A 1 169 ? 0.748 14.848 0.653 1.00 86.06 169 SER A O 1
ATOM 1345 N N . LYS A 1 170 ? -1.161 15.573 -0.221 1.00 89.12 170 LYS A N 1
ATOM 1346 C CA . LYS A 1 170 ? -1.834 14.282 -0.036 1.00 89.12 170 LYS A CA 1
ATOM 1347 C C . LYS A 1 170 ? -1.341 13.229 -1.045 1.00 89.12 170 LYS A C 1
ATOM 1349 O O . LYS A 1 170 ? -1.564 13.374 -2.248 1.00 89.12 170 LYS A O 1
ATOM 1354 N N . ALA A 1 171 ? -0.743 12.150 -0.546 1.00 90.88 171 ALA A N 1
ATOM 1355 C CA . ALA A 1 171 ? -0.490 10.912 -1.278 1.00 90.88 171 ALA A CA 1
ATOM 1356 C C . ALA A 1 171 ? -1.553 9.875 -0.921 1.00 90.88 171 ALA A C 1
ATOM 1358 O O . ALA A 1 171 ? -1.637 9.444 0.225 1.00 90.88 171 ALA A O 1
ATOM 1359 N N . LYS A 1 172 ? -2.363 9.477 -1.900 1.00 93.69 172 LYS A N 1
ATOM 1360 C CA . LYS A 1 172 ? -3.316 8.373 -1.776 1.00 93.69 172 LYS A CA 1
ATOM 1361 C C . LYS A 1 172 ? -2.652 7.074 -2.210 1.00 93.69 172 LYS A C 1
ATOM 1363 O O . LYS A 1 172 ? -1.813 7.082 -3.108 1.00 93.69 172 LYS A O 1
ATOM 1368 N N . PHE A 1 173 ? -3.068 5.973 -1.613 1.00 95.12 173 PHE A N 1
ATOM 1369 C CA . PHE A 1 173 ? -2.614 4.641 -1.980 1.00 95.12 173 PHE A CA 1
ATOM 1370 C C . PHE A 1 173 ? -3.687 3.605 -1.651 1.00 95.12 173 PHE A C 1
ATOM 1372 O O . PHE A 1 173 ? -4.588 3.862 -0.849 1.00 95.12 173 PHE A O 1
ATOM 1379 N N . ALA A 1 174 ? -3.594 2.441 -2.284 1.00 95.56 174 ALA A N 1
ATOM 1380 C CA . ALA A 1 174 ? -4.491 1.328 -2.023 1.00 95.56 174 ALA A CA 1
ATOM 1381 C C . ALA A 1 174 ? -3.736 0.003 -2.078 1.00 95.56 174 ALA A C 1
ATOM 1383 O O . ALA A 1 174 ? -2.974 -0.257 -3.013 1.00 95.56 174 ALA A O 1
ATOM 1384 N N . PHE A 1 175 ? -3.988 -0.843 -1.088 1.00 97.31 175 PHE A N 1
ATOM 1385 C CA . PHE A 1 175 ? -3.518 -2.218 -1.055 1.00 97.31 175 PHE A CA 1
ATOM 1386 C C . PHE A 1 175 ? -4.671 -3.155 -1.382 1.00 97.31 175 PHE A C 1
ATOM 1388 O O . PHE A 1 175 ? -5.789 -2.952 -0.909 1.00 97.31 175 PHE A O 1
ATOM 1395 N N . TYR A 1 176 ? -4.387 -4.210 -2.140 1.00 95.94 176 TYR A N 1
ATOM 1396 C CA . TYR A 1 176 ? -5.152 -5.436 -1.974 1.00 95.94 176 TYR A CA 1
ATOM 1397 C C . TYR A 1 176 ? -4.580 -6.186 -0.784 1.00 95.94 176 TYR A C 1
ATOM 1399 O O . TYR A 1 176 ? -3.365 -6.371 -0.686 1.00 95.94 176 TYR A O 1
ATOM 1407 N N . 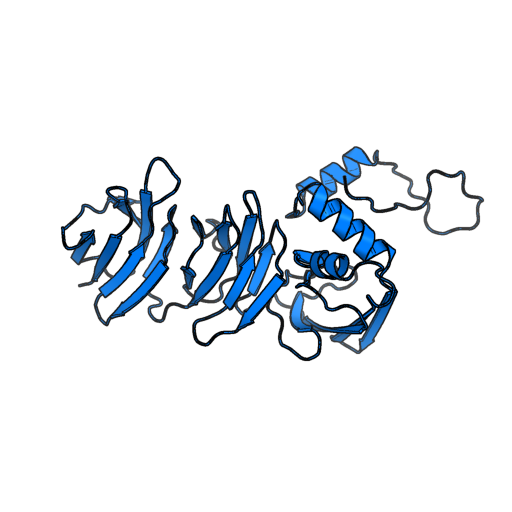ALA A 1 177 ? -5.461 -6.588 0.118 1.00 94.25 177 ALA A N 1
ATOM 1408 C CA . ALA A 1 177 ? -5.108 -7.276 1.340 1.00 94.25 177 ALA A CA 1
ATOM 1409 C C . ALA A 1 177 ? -5.784 -8.645 1.366 1.00 94.25 177 ALA A C 1
ATOM 1411 O O . ALA A 1 177 ? -7.005 -8.753 1.468 1.00 94.25 177 ALA A O 1
ATOM 1412 N N . ALA A 1 178 ? -4.978 -9.700 1.261 1.00 90.88 178 ALA A N 1
ATOM 1413 C CA . ALA A 1 178 ? -5.472 -11.075 1.258 1.00 90.88 178 ALA A CA 1
ATOM 1414 C C . ALA A 1 178 ? -6.140 -11.460 2.590 1.00 90.88 178 ALA A C 1
ATOM 1416 O O . ALA A 1 178 ? -7.075 -12.261 2.609 1.00 90.88 178 ALA A O 1
ATOM 1417 N N . GLU A 1 179 ? -5.678 -10.846 3.678 1.00 89.62 179 GLU A N 1
ATOM 1418 C CA . GLU A 1 179 ? -6.057 -11.122 5.061 1.00 89.62 179 GLU A CA 1
ATOM 1419 C C . GLU A 1 179 ? -6.412 -9.820 5.802 1.00 89.62 179 GLU A C 1
ATOM 1421 O O . GLU A 1 179 ? -6.060 -8.723 5.340 1.00 89.62 179 GLU A O 1
ATOM 1426 N N . PRO A 1 180 ? -7.102 -9.907 6.957 1.00 89.56 180 PRO A N 1
ATOM 1427 C CA . PRO A 1 180 ? -7.298 -8.766 7.842 1.00 89.56 180 PRO A CA 1
ATOM 1428 C C . PRO A 1 180 ? -5.969 -8.089 8.186 1.00 89.56 180 PRO A C 1
ATOM 1430 O O . PRO A 1 180 ? -4.990 -8.721 8.577 1.00 89.56 180 PRO A O 1
ATOM 1433 N N . CYS A 1 181 ? -5.930 -6.774 8.012 1.00 94.69 181 CYS A N 1
ATOM 1434 C CA . CYS A 1 181 ? -4.726 -5.976 8.183 1.00 94.69 181 CYS A CA 1
ATOM 1435 C C . CYS A 1 181 ? -5.068 -4.557 8.638 1.00 94.69 181 CYS A C 1
ATOM 1437 O O . CYS A 1 181 ? -6.222 -4.116 8.586 1.00 94.69 181 CYS A O 1
ATOM 1439 N N . VAL A 1 182 ? -4.035 -3.845 9.076 1.00 96.88 182 VAL A N 1
ATOM 1440 C CA . VAL A 1 182 ? -4.074 -2.425 9.419 1.00 96.88 182 VAL A CA 1
ATOM 1441 C C . VAL A 1 182 ? -2.947 -1.695 8.699 1.00 96.88 182 VAL A C 1
ATOM 1443 O O . VAL A 1 182 ? -1.836 -2.207 8.572 1.00 96.88 182 VAL A O 1
ATOM 1446 N N . LEU A 1 183 ? -3.211 -0.468 8.263 1.00 98.00 183 LEU A N 1
ATOM 1447 C CA . LEU A 1 183 ? -2.167 0.456 7.842 1.00 98.00 183 LEU A CA 1
ATOM 1448 C C . LEU A 1 183 ? -1.623 1.195 9.065 1.00 98.00 183 LEU A C 1
ATOM 1450 O O . LEU A 1 183 ? -2.307 2.043 9.646 1.00 98.00 183 LEU A O 1
ATOM 1454 N N . LEU A 1 184 ? -0.387 0.889 9.449 1.00 97.81 184 LEU A N 1
ATOM 1455 C CA . LEU A 1 184 ? 0.342 1.681 10.429 1.00 97.81 184 LEU A CA 1
ATOM 1456 C C . LEU A 1 184 ? 0.948 2.911 9.755 1.00 97.81 184 LEU A C 1
ATOM 1458 O O . LEU A 1 184 ? 1.403 2.857 8.615 1.00 97.81 184 LEU A O 1
ATOM 1462 N N . ASN A 1 185 ? 0.965 4.024 10.481 1.00 96.88 185 ASN A N 1
ATOM 1463 C CA . ASN A 1 185 ? 1.431 5.332 10.034 1.00 96.88 185 ASN A CA 1
ATOM 1464 C C . ASN A 1 185 ? 0.665 5.929 8.840 1.00 96.88 185 ASN A C 1
ATOM 1466 O O . ASN A 1 185 ? 1.113 6.926 8.292 1.00 96.88 185 ASN A O 1
ATOM 1470 N N . ALA A 1 186 ? -0.492 5.418 8.420 1.00 97.25 186 ALA A N 1
ATOM 1471 C CA . ALA A 1 186 ? -1.358 6.159 7.494 1.00 97.25 186 ALA A CA 1
ATOM 1472 C C . ALA A 1 186 ? -2.095 7.286 8.245 1.00 97.25 186 ALA A C 1
ATOM 1474 O O . ALA A 1 186 ? -2.467 7.075 9.387 1.00 97.25 186 ALA A O 1
ATOM 1475 N N . ASP A 1 187 ? -2.338 8.463 7.650 1.00 95.31 187 ASP A N 1
ATOM 1476 C CA . ASP A 1 187 ? -3.146 9.510 8.325 1.00 95.31 187 ASP A CA 1
ATOM 1477 C C . ASP A 1 187 ? -4.618 9.117 8.362 1.00 95.31 187 ASP A C 1
ATOM 1479 O O . ASP A 1 187 ? -5.402 9.623 9.160 1.00 95.31 187 ASP A O 1
ATOM 1483 N N . TRP A 1 188 ? -4.989 8.237 7.442 1.00 95.44 188 TRP A N 1
ATOM 1484 C CA . TRP A 1 188 ? -6.326 7.732 7.272 1.00 95.44 188 TRP A CA 1
ATOM 1485 C C . TRP A 1 188 ? -6.271 6.380 6.582 1.00 95.44 188 TRP A C 1
ATOM 1487 O O . TRP A 1 188 ? -5.421 6.157 5.714 1.00 95.44 188 TRP A O 1
ATOM 1497 N N . GLN A 1 189 ? -7.216 5.518 6.937 1.00 97.00 189 GLN A N 1
ATOM 1498 C CA . GLN A 1 189 ? -7.470 4.258 6.262 1.00 97.00 189 GLN A CA 1
ATOM 1499 C C . GLN A 1 189 ? -8.965 3.934 6.236 1.00 97.00 189 GLN A C 1
ATOM 1501 O O . GLN A 1 189 ? -9.683 4.246 7.188 1.00 97.00 189 GLN A O 1
ATOM 1506 N N . GLU A 1 190 ? -9.429 3.287 5.168 1.00 95.56 190 GLU A N 1
ATOM 1507 C CA . GLU A 1 190 ? -10.779 2.718 5.074 1.00 95.56 190 GLU A CA 1
ATOM 1508 C C . GLU A 1 190 ? -10.787 1.524 4.116 1.00 95.56 190 GLU A C 1
ATOM 1510 O O . GLU A 1 190 ? -10.270 1.589 2.993 1.00 95.56 190 GLU A O 1
ATOM 1515 N N . TRP A 1 191 ? -11.425 0.439 4.545 1.00 93.81 191 TRP A N 1
ATOM 1516 C CA . TRP A 1 191 ? -11.746 -0.669 3.656 1.00 93.81 191 TRP A CA 1
ATOM 1517 C C . TRP A 1 191 ? -12.835 -0.258 2.671 1.00 93.81 191 TRP A C 1
ATOM 1519 O O . TRP A 1 191 ? -13.883 0.264 3.054 1.00 93.81 191 TRP A O 1
ATOM 1529 N N . ASN A 1 192 ? -12.614 -0.526 1.388 1.00 88.00 192 ASN A N 1
ATOM 1530 C CA . ASN A 1 192 ? -13.619 -0.283 0.366 1.00 88.00 192 ASN A CA 1
ATOM 1531 C C . ASN A 1 192 ? -14.899 -1.086 0.675 1.00 88.00 192 ASN A C 1
ATOM 1533 O O . ASN A 1 192 ? -14.867 -2.286 0.954 1.00 88.00 192 ASN A O 1
ATOM 1537 N N . ARG A 1 193 ? -16.048 -0.415 0.568 1.00 79.06 193 ARG A N 1
ATOM 1538 C CA . ARG A 1 193 ? -17.384 -0.977 0.814 1.00 79.06 193 ARG A CA 1
ATOM 1539 C C . ARG A 1 193 ? -17.818 -2.002 -0.233 1.00 79.06 193 ARG A C 1
ATOM 1541 O O . ARG A 1 193 ? -18.769 -2.734 0.003 1.00 79.06 193 ARG A O 1
ATOM 1548 N N . GLN A 1 194 ? -17.120 -2.080 -1.363 1.00 80.25 194 GLN A N 1
ATOM 1549 C CA . GLN A 1 194 ? -17.396 -3.026 -2.449 1.00 80.25 194 GLN A CA 1
ATOM 1550 C C . GLN A 1 194 ? -16.916 -4.462 -2.165 1.00 80.25 194 GLN A C 1
ATOM 1552 O O . GLN A 1 194 ? -16.978 -5.306 -3.051 1.00 80.25 194 GLN A O 1
ATOM 1557 N N . ASN A 1 195 ? -16.421 -4.750 -0.954 1.00 69.56 195 ASN A N 1
ATOM 1558 C CA . ASN A 1 195 ? -15.957 -6.075 -0.521 1.00 69.56 195 ASN A CA 1
ATOM 1559 C C . ASN A 1 195 ? -14.885 -6.716 -1.431 1.00 69.56 195 ASN A C 1
ATOM 1561 O O . ASN A 1 195 ? -14.726 -7.931 -1.483 1.00 69.56 195 ASN A O 1
ATOM 1565 N N . ASN A 1 196 ? -14.107 -5.893 -2.130 1.00 82.75 196 ASN A N 1
ATOM 1566 C CA . ASN A 1 196 ? -13.042 -6.309 -3.046 1.00 82.75 196 ASN A CA 1
ATOM 1567 C C . ASN A 1 196 ? -11.666 -6.414 -2.365 1.00 82.75 196 ASN A C 1
ATOM 1569 O O . ASN A 1 196 ? -10.640 -6.381 -3.039 1.00 82.75 196 ASN A O 1
ATOM 1573 N N . ARG A 1 197 ? -11.648 -6.515 -1.027 1.00 91.12 197 ARG A N 1
ATOM 1574 C CA . ARG A 1 197 ? -10.430 -6.603 -0.202 1.00 91.12 197 ARG A CA 1
ATOM 1575 C C . ARG A 1 197 ? -9.437 -5.452 -0.417 1.00 91.12 197 ARG A C 1
ATOM 1577 O O . ARG A 1 197 ? -8.229 -5.625 -0.275 1.00 91.12 197 ARG A O 1
ATOM 1584 N N . ILE A 1 198 ? -9.952 -4.270 -0.752 1.00 94.62 198 ILE A N 1
ATOM 1585 C CA . ILE A 1 198 ? -9.133 -3.075 -0.938 1.00 94.62 198 ILE A CA 1
ATOM 1586 C C . ILE A 1 198 ? -9.111 -2.247 0.336 1.00 94.62 198 ILE A C 1
ATOM 1588 O O . ILE A 1 198 ? -10.155 -1.780 0.793 1.00 94.62 198 ILE A O 1
ATOM 1592 N N . LEU A 1 199 ? -7.911 -2.036 0.868 1.00 96.69 199 LEU A N 1
ATOM 1593 C CA . LEU A 1 199 ? -7.647 -1.124 1.970 1.00 96.69 199 LEU A CA 1
ATOM 1594 C C . LEU A 1 199 ? -7.028 0.156 1.410 1.00 96.69 199 LEU A C 1
ATOM 1596 O O . LEU A 1 199 ? -5.895 0.164 0.923 1.00 96.69 199 LEU A O 1
ATOM 1600 N N . ASN A 1 200 ? -7.803 1.235 1.455 1.00 96.69 200 ASN A N 1
ATOM 1601 C CA . ASN A 1 200 ? -7.367 2.546 1.003 1.00 96.69 200 ASN A CA 1
ATOM 1602 C C . ASN A 1 200 ? -6.680 3.280 2.145 1.00 96.69 200 ASN A C 1
ATOM 1604 O O . ASN A 1 200 ? -7.083 3.146 3.300 1.00 96.69 200 ASN A O 1
ATOM 1608 N N . GLY A 1 201 ? -5.707 4.117 1.808 1.00 96.19 201 GLY A N 1
ATOM 1609 C CA . GLY A 1 201 ? -5.060 5.001 2.759 1.00 96.19 201 GLY A CA 1
ATOM 1610 C C . GLY A 1 201 ? -4.589 6.301 2.126 1.00 96.19 201 GLY A C 1
ATOM 1611 O O . GLY A 1 201 ? -4.543 6.455 0.900 1.00 96.19 201 GLY A O 1
ATOM 1612 N N . TYR A 1 202 ? -4.239 7.264 2.975 1.00 95.56 202 TYR A N 1
ATOM 1613 C CA . TYR A 1 202 ? -3.441 8.403 2.538 1.00 95.56 202 TYR A CA 1
ATOM 1614 C C . TYR A 1 202 ? -2.433 8.851 3.595 1.00 95.56 202 TYR A C 1
ATOM 1616 O O . TYR A 1 202 ? -2.604 8.619 4.793 1.00 95.56 202 TYR A O 1
ATOM 1624 N N . VAL A 1 203 ? -1.388 9.531 3.124 1.00 95.44 203 VAL A N 1
ATOM 1625 C CA . VAL A 1 203 ? -0.454 10.313 3.940 1.00 95.44 203 VAL A CA 1
ATOM 1626 C C . VAL A 1 203 ? -0.396 11.753 3.425 1.00 95.44 203 VAL A C 1
ATOM 1628 O O . VAL A 1 203 ? -0.651 11.996 2.245 1.00 95.44 203 VAL A O 1
ATOM 1631 N N . THR A 1 204 ? -0.097 12.723 4.285 1.00 93.00 204 THR A N 1
ATOM 1632 C CA . THR A 1 204 ? 0.057 14.141 3.903 1.00 93.00 204 THR A CA 1
ATOM 1633 C C . THR A 1 204 ? 1.494 14.648 3.966 1.00 93.00 204 THR A C 1
ATOM 1635 O O . THR A 1 204 ? 1.744 15.806 3.640 1.00 93.00 204 THR A O 1
ATOM 1638 N N . SER A 1 205 ? 2.426 13.796 4.380 1.00 94.12 205 SER A N 1
ATOM 1639 C CA . SER A 1 205 ? 3.857 14.069 4.466 1.00 94.12 205 SER A CA 1
ATOM 1640 C C . SER A 1 205 ? 4.643 12.827 4.065 1.00 94.12 205 SER A C 1
ATOM 1642 O O . SER A 1 205 ? 4.072 11.734 3.981 1.00 94.12 205 SER A O 1
ATOM 1644 N N . ASP A 1 206 ? 5.952 12.989 3.900 1.00 96.25 206 ASP A N 1
ATOM 1645 C CA . ASP A 1 206 ? 6.886 11.875 3.759 1.00 96.25 206 ASP A CA 1
ATOM 1646 C C . ASP A 1 206 ? 6.693 10.866 4.894 1.00 96.25 206 ASP A C 1
ATOM 1648 O O . ASP A 1 206 ? 6.570 11.242 6.070 1.00 96.25 206 ASP A O 1
ATOM 1652 N N . ARG A 1 207 ? 6.590 9.582 4.537 1.00 95.50 207 ARG A N 1
ATOM 1653 C CA . ARG A 1 207 ? 6.332 8.529 5.515 1.00 95.50 207 ARG A CA 1
ATOM 1654 C C . ARG A 1 207 ? 6.657 7.133 5.015 1.00 95.50 207 ARG A C 1
ATOM 1656 O O . ARG A 1 207 ? 6.442 6.823 3.847 1.00 95.50 207 ARG A O 1
ATOM 1663 N N . SER A 1 208 ? 7.042 6.276 5.956 1.00 97.19 208 SER A N 1
ATOM 1664 C CA . SER A 1 208 ? 6.925 4.829 5.801 1.00 97.19 208 SER A CA 1
ATOM 1665 C C . SER A 1 208 ? 5.579 4.356 6.357 1.00 97.19 208 SER A C 1
ATOM 1667 O O . SER A 1 208 ? 5.226 4.666 7.501 1.00 97.19 208 SER A O 1
ATOM 1669 N N . VAL A 1 209 ? 4.811 3.640 5.538 1.00 98.19 209 VAL A N 1
ATOM 1670 C CA . VAL A 1 209 ? 3.528 3.026 5.897 1.00 98.19 209 VAL A CA 1
ATOM 1671 C C . VAL A 1 209 ? 3.698 1.514 5.889 1.00 98.19 209 VAL A C 1
ATOM 1673 O O . VAL A 1 209 ? 4.146 0.946 4.898 1.00 98.19 209 VAL A O 1
ATOM 1676 N N . LEU A 1 210 ? 3.288 0.854 6.971 1.00 98.25 210 LEU A N 1
ATOM 1677 C CA . LEU A 1 210 ? 3.319 -0.605 7.070 1.00 98.25 210 LEU A CA 1
ATOM 1678 C C . LEU A 1 210 ? 1.898 -1.156 6.952 1.00 98.25 210 LEU A C 1
ATOM 1680 O O . LEU A 1 210 ? 1.056 -0.887 7.807 1.00 98.25 210 LEU A O 1
ATOM 1684 N N . LEU A 1 211 ? 1.644 -1.963 5.925 1.00 98.12 211 LEU A N 1
ATOM 1685 C CA . LEU A 1 211 ? 0.509 -2.877 5.886 1.00 98.12 211 LEU A CA 1
ATOM 1686 C C . LEU A 1 211 ? 0.818 -4.046 6.827 1.00 98.12 211 LEU A C 1
ATOM 1688 O O . LEU A 1 211 ? 1.501 -4.992 6.434 1.00 98.12 211 LEU A O 1
ATOM 1692 N N . LYS A 1 212 ? 0.341 -3.960 8.070 1.00 97.00 212 LYS A N 1
ATOM 1693 C CA . LYS A 1 212 ? 0.542 -4.987 9.093 1.00 97.00 212 LYS A CA 1
ATOM 1694 C C . LYS A 1 212 ? -0.5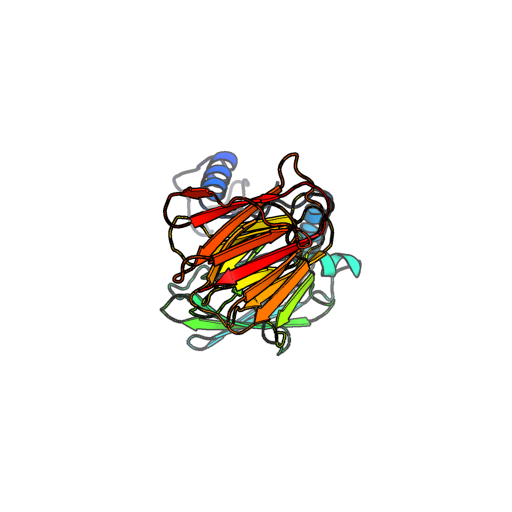85 -6.013 9.039 1.00 97.00 212 LYS A C 1
ATOM 1696 O O . LYS A 1 212 ? -1.750 -5.643 9.191 1.00 97.00 212 LYS A O 1
ATOM 1701 N N . LEU A 1 213 ? -0.234 -7.283 8.852 1.00 93.12 213 LEU A N 1
ATOM 1702 C CA . LEU A 1 213 ? -1.188 -8.391 8.944 1.00 93.12 213 LEU A CA 1
ATOM 1703 C C . LEU A 1 213 ? -1.598 -8.606 10.406 1.00 93.12 213 LEU A C 1
ATOM 1705 O O . LEU A 1 213 ? -0.775 -8.453 11.312 1.00 93.12 213 LEU A O 1
ATOM 1709 N N . LEU A 1 214 ? -2.873 -8.920 10.626 1.00 92.00 214 LEU A N 1
ATOM 1710 C CA . LEU A 1 214 ? -3.406 -9.258 11.943 1.00 92.00 214 LEU A CA 1
ATOM 1711 C C . LEU A 1 214 ? -3.365 -10.771 12.135 1.00 92.00 214 LEU A C 1
ATOM 1713 O O . LEU A 1 214 ? -3.703 -11.517 11.220 1.00 92.00 214 LEU A O 1
ATOM 1717 N N . THR A 1 215 ? -3.012 -11.225 13.336 1.00 89.62 215 THR A N 1
ATOM 1718 C CA . THR A 1 215 ? -3.118 -12.656 13.671 1.00 89.62 215 THR A CA 1
ATOM 1719 C C . THR A 1 215 ? -4.564 -13.058 13.965 1.00 89.62 215 THR A C 1
ATOM 1721 O O . THR A 1 215 ? -4.997 -14.162 13.637 1.00 89.62 215 THR A O 1
ATOM 1724 N N . LYS A 1 216 ? -5.344 -12.139 14.541 1.00 85.56 216 LYS A N 1
ATOM 1725 C CA . LYS A 1 216 ? -6.776 -12.282 14.794 1.00 85.56 216 LYS A CA 1
ATOM 1726 C C . LYS A 1 216 ? -7.588 -11.999 13.536 1.00 85.56 216 LYS A C 1
ATOM 1728 O O . LYS A 1 216 ? -7.762 -10.851 13.134 1.00 85.56 216 LYS A O 1
ATOM 1733 N N . THR A 1 217 ? -8.142 -13.053 12.943 1.00 84.38 217 THR A N 1
ATOM 1734 C CA . THR A 1 217 ? -9.004 -12.952 11.755 1.00 84.38 217 THR A CA 1
ATOM 1735 C C . THR A 1 217 ? -10.423 -12.477 12.073 1.00 84.38 217 THR A C 1
ATOM 1737 O O . THR A 1 217 ? -11.137 -12.017 11.181 1.00 84.38 217 THR A O 1
ATOM 1740 N N . ASP A 1 218 ? -10.827 -12.559 13.343 1.00 87.69 218 ASP A N 1
ATOM 1741 C CA . ASP A 1 218 ? -12.135 -12.148 13.843 1.00 87.69 218 ASP A CA 1
ATOM 1742 C C . ASP A 1 218 ? -12.236 -10.645 14.120 1.00 87.69 218 ASP A C 1
ATOM 1744 O O . ASP A 1 218 ? -13.331 -10.178 14.422 1.00 87.69 218 ASP A O 1
ATOM 1748 N N . PHE A 1 219 ? -11.139 -9.891 13.992 1.00 91.50 219 PHE A N 1
ATOM 1749 C CA . PHE A 1 219 ? -11.089 -8.444 14.173 1.00 91.50 219 PHE A CA 1
ATOM 1750 C C . PHE A 1 219 ? -10.575 -7.731 12.920 1.00 91.50 219 PHE A C 1
ATOM 1752 O O . PHE A 1 219 ? -9.613 -8.152 12.281 1.00 91.50 219 PHE A O 1
ATOM 1759 N N . ARG A 1 220 ? -11.173 -6.581 12.598 1.00 92.25 220 ARG A N 1
ATOM 1760 C CA . ARG A 1 220 ? -10.638 -5.664 11.585 1.00 92.25 220 ARG A CA 1
ATOM 1761 C C . ARG A 1 220 ? -10.937 -4.215 11.921 1.00 92.25 220 ARG A C 1
ATOM 1763 O O . ARG A 1 220 ? -12.061 -3.875 12.283 1.00 92.25 220 ARG A O 1
ATOM 1770 N N . ILE A 1 221 ? -9.965 -3.337 11.696 1.00 94.62 221 ILE A N 1
ATOM 1771 C CA . ILE A 1 221 ? -10.214 -1.893 11.647 1.00 94.62 221 ILE A CA 1
ATOM 1772 C C . ILE A 1 221 ? -10.827 -1.595 10.285 1.00 94.62 221 ILE A C 1
ATOM 1774 O O . ILE A 1 221 ? -10.186 -1.816 9.264 1.00 94.62 221 ILE A O 1
ATOM 1778 N N . THR A 1 222 ? -12.070 -1.120 10.255 1.00 94.00 222 THR A N 1
ATOM 1779 C CA . THR A 1 222 ? -12.777 -0.788 9.010 1.00 94.00 222 THR A CA 1
ATOM 1780 C C . THR A 1 222 ? -12.469 0.621 8.537 1.00 94.00 222 THR A C 1
ATOM 1782 O O . THR A 1 222 ? -12.398 0.849 7.330 1.00 94.00 222 THR A O 1
ATOM 1785 N N . ARG A 1 223 ? -12.259 1.551 9.474 1.00 94.75 223 ARG A N 1
ATOM 1786 C CA . ARG A 1 223 ? -11.900 2.943 9.201 1.00 94.75 223 ARG A CA 1
ATOM 1787 C C . ARG A 1 223 ? -11.108 3.523 10.366 1.00 94.75 223 ARG A C 1
ATOM 1789 O O . ARG A 1 223 ? -11.466 3.313 11.517 1.00 94.75 223 ARG A O 1
ATOM 1796 N N . ALA A 1 224 ? -10.087 4.315 10.077 1.00 95.31 224 ALA A N 1
ATOM 1797 C CA . ALA A 1 224 ? -9.482 5.215 11.054 1.00 95.31 224 ALA A CA 1
ATOM 1798 C C . ALA A 1 224 ? -9.132 6.525 10.353 1.00 95.31 224 ALA A C 1
ATOM 1800 O O . ALA A 1 224 ? -8.569 6.501 9.261 1.00 95.31 224 ALA A O 1
ATOM 1801 N N . ASN A 1 225 ? -9.471 7.666 10.951 1.00 93.75 225 ASN A N 1
ATOM 1802 C CA . ASN A 1 225 ? -9.133 8.993 10.417 1.00 93.75 225 ASN A CA 1
ATOM 1803 C C . ASN A 1 225 ? -7.983 9.678 11.181 1.00 93.75 225 ASN A C 1
ATOM 1805 O O . ASN A 1 225 ? -7.862 10.904 11.174 1.00 93.75 225 ASN A O 1
ATOM 1809 N N . LEU A 1 226 ? -7.162 8.862 11.836 1.00 93.69 226 LEU A N 1
ATOM 1810 C CA . LEU A 1 226 ? -5.976 9.249 12.575 1.00 93.69 226 LEU A CA 1
ATOM 1811 C C . LEU A 1 226 ? -4.900 8.159 12.449 1.00 93.69 226 LEU A C 1
ATOM 1813 O O . LEU A 1 226 ? -5.242 6.994 12.198 1.00 93.69 226 LEU A O 1
ATOM 1817 N N . PRO A 1 227 ? -3.613 8.494 12.648 1.00 95.62 227 PRO A N 1
ATOM 1818 C CA . PRO A 1 227 ? -2.552 7.515 12.487 1.00 95.62 227 PRO A CA 1
ATOM 1819 C C . PRO A 1 227 ? -2.509 6.467 13.593 1.00 95.62 227 PRO A C 1
ATOM 1821 O O . PRO A 1 227 ? -2.298 6.786 14.761 1.00 95.62 227 PRO A O 1
ATOM 1824 N N . VAL A 1 228 ? -2.593 5.197 13.196 1.00 97.31 228 VAL A N 1
ATOM 1825 C CA . VAL A 1 228 ? -2.262 4.050 14.051 1.00 97.31 228 VAL A CA 1
ATOM 1826 C C . VAL A 1 228 ? -0.746 3.864 14.022 1.00 97.31 228 VAL A C 1
ATOM 1828 O O . VAL A 1 228 ? -0.178 3.604 12.968 1.00 97.31 228 VAL A O 1
ATOM 1831 N N . LYS A 1 229 ? -0.062 4.034 15.150 1.00 97.00 229 LYS A N 1
ATOM 1832 C CA . LYS A 1 229 ? 1.402 3.917 15.258 1.00 97.00 229 LYS A CA 1
ATOM 1833 C C . LYS A 1 229 ? 1.858 2.495 15.516 1.00 97.00 229 LYS A C 1
ATOM 1835 O O . LYS A 1 229 ? 2.851 2.053 14.947 1.00 97.00 229 LYS A O 1
ATOM 1840 N N . SER A 1 230 ? 1.125 1.779 16.352 1.00 96.31 230 SER A N 1
ATOM 1841 C CA . SER A 1 230 ? 1.404 0.385 16.659 1.00 96.31 230 SER A CA 1
ATOM 1842 C C . SER A 1 230 ? 0.112 -0.344 17.010 1.00 96.31 230 SER A C 1
ATOM 1844 O O . SER A 1 230 ? -0.912 0.270 17.319 1.00 96.31 230 SER A O 1
ATOM 1846 N N . LEU A 1 231 ? 0.180 -1.669 16.931 1.00 96.00 231 LEU A N 1
ATOM 1847 C CA . LEU A 1 231 ? -0.899 -2.577 17.285 1.00 96.00 231 LEU A CA 1
ATOM 1848 C C . LEU A 1 231 ? -0.297 -3.779 18.008 1.00 96.00 231 LEU A C 1
ATOM 1850 O O . LEU A 1 231 ? 0.638 -4.400 17.483 1.00 96.00 231 LEU A O 1
ATOM 1854 N N . ARG A 1 232 ? -0.840 -4.090 19.187 1.00 95.31 232 ARG A N 1
ATOM 1855 C CA . ARG A 1 232 ? -0.537 -5.283 19.986 1.00 95.31 232 ARG A CA 1
ATOM 1856 C C . ARG A 1 232 ? -1.789 -6.150 20.092 1.00 95.31 232 ARG A C 1
ATOM 1858 O O . ARG A 1 232 ? -2.872 -5.633 20.361 1.00 95.31 232 ARG A O 1
ATOM 1865 N N . GLU A 1 233 ? -1.617 -7.448 19.880 1.00 94.06 233 GLU A N 1
ATOM 1866 C CA . GLU A 1 233 ? -2.673 -8.453 20.003 1.00 94.06 233 GLU A CA 1
ATOM 1867 C C . GLU A 1 233 ? -2.373 -9.313 21.228 1.00 94.06 233 GLU A C 1
ATOM 1869 O O . GLU A 1 233 ? -1.264 -9.826 21.372 1.00 94.06 233 GLU A O 1
ATOM 1874 N N . SER A 1 234 ? -3.369 -9.465 22.090 1.00 92.81 234 SER A N 1
ATOM 1875 C CA . SER A 1 234 ? -3.378 -10.397 23.216 1.00 92.81 234 SER A CA 1
ATOM 1876 C C . SER A 1 234 ? -4.552 -11.357 23.044 1.00 92.81 234 SER A C 1
ATOM 1878 O O . SER A 1 234 ? -5.424 -11.134 22.208 1.00 92.81 234 SER A O 1
ATOM 1880 N N . GLU A 1 235 ? -4.633 -12.416 23.846 1.00 88.69 235 GLU A N 1
ATOM 1881 C CA . GLU A 1 235 ? -5.709 -13.416 23.746 1.00 88.69 235 GLU A CA 1
ATOM 1882 C C . GLU A 1 235 ? -7.118 -12.784 23.711 1.00 88.69 235 GLU A C 1
ATOM 1884 O O . GLU A 1 235 ? -7.892 -13.042 22.781 1.00 88.69 235 GLU A O 1
ATOM 1889 N N . ASN A 1 236 ? -7.387 -11.856 24.635 1.00 91.12 236 ASN A N 1
ATOM 1890 C CA . ASN A 1 236 ? -8.692 -11.206 24.812 1.00 91.12 236 ASN A CA 1
ATOM 1891 C C . ASN A 1 236 ? -8.660 -9.684 24.644 1.00 91.12 236 ASN A C 1
ATOM 1893 O O . ASN A 1 236 ? -9.598 -8.999 25.048 1.00 91.12 236 ASN A O 1
ATOM 1897 N N . SER A 1 237 ? -7.610 -9.126 24.041 1.00 93.94 237 SER A N 1
ATOM 1898 C CA . SER A 1 237 ? -7.581 -7.690 23.769 1.00 93.94 237 SER A CA 1
ATOM 1899 C C . SER A 1 237 ? -6.767 -7.309 22.542 1.00 93.94 237 SER A C 1
ATOM 1901 O O . SER A 1 237 ? -5.887 -8.040 22.084 1.00 93.94 237 SER A O 1
ATOM 1903 N N . ILE A 1 238 ? -7.086 -6.134 22.008 1.00 95.88 238 ILE A N 1
ATOM 1904 C CA . ILE A 1 238 ? -6.292 -5.429 21.006 1.00 95.88 238 ILE A CA 1
ATOM 1905 C C . ILE A 1 238 ? -5.989 -4.039 21.546 1.00 95.88 238 ILE A C 1
ATOM 1907 O O . ILE A 1 238 ? -6.893 -3.306 21.947 1.00 95.88 238 ILE A O 1
ATOM 1911 N N . THR A 1 239 ? -4.712 -3.671 21.527 1.00 97.19 239 THR A N 1
ATOM 1912 C CA . THR A 1 239 ? -4.251 -2.343 21.934 1.00 97.19 239 THR A CA 1
ATOM 1913 C C . THR A 1 239 ? -3.651 -1.619 20.742 1.00 97.19 239 THR A C 1
ATOM 1915 O O . THR A 1 239 ? -2.733 -2.125 20.095 1.00 97.19 239 THR A O 1
ATOM 1918 N N . LEU A 1 240 ? -4.150 -0.416 20.472 1.00 97.44 240 LEU A N 1
ATOM 1919 C CA . LEU A 1 240 ? -3.666 0.476 19.427 1.00 97.44 240 LEU A CA 1
ATOM 1920 C C . LEU A 1 240 ? -3.013 1.693 20.067 1.00 97.44 240 LEU A C 1
ATOM 1922 O O . LEU A 1 240 ? -3.646 2.376 20.867 1.00 97.44 240 LEU A O 1
ATOM 1926 N N . THR A 1 241 ? -1.787 2.017 19.668 1.00 97.56 241 THR A N 1
ATOM 1927 C CA . THR A 1 241 ? -1.210 3.334 19.957 1.00 97.56 241 THR A CA 1
ATOM 1928 C C . THR A 1 241 ? -1.541 4.254 18.792 1.00 97.56 241 THR A C 1
ATOM 1930 O O . THR A 1 241 ? -1.173 3.969 17.652 1.00 97.56 241 THR A O 1
ATOM 1933 N N . LEU A 1 242 ? -2.238 5.352 19.059 1.00 95.88 242 LEU A N 1
ATOM 1934 C CA . LEU A 1 242 ? -2.717 6.310 18.069 1.00 95.88 242 LEU A CA 1
ATOM 1935 C C . LEU A 1 242 ? -1.987 7.647 18.233 1.00 95.88 242 LEU A C 1
ATOM 1937 O O . LEU A 1 242 ? -1.760 8.120 19.345 1.00 95.88 242 LEU A O 1
ATOM 1941 N N . ALA A 1 243 ? -1.619 8.270 17.119 1.00 93.50 243 ALA A N 1
ATOM 1942 C CA . ALA A 1 243 ? -1.111 9.638 17.112 1.00 93.50 243 ALA A CA 1
ATOM 1943 C C . ALA A 1 243 ? -2.270 10.646 17.027 1.00 93.50 243 ALA A C 1
ATOM 1945 O O . ALA A 1 243 ? -3.364 10.269 16.599 1.00 93.50 243 ALA A O 1
ATOM 1946 N N . PRO A 1 244 ? -2.043 11.925 17.388 1.00 87.94 244 PRO A N 1
ATOM 1947 C CA . PRO A 1 244 ? -3.038 12.966 17.171 1.00 87.94 244 PRO A CA 1
ATOM 1948 C C . PRO A 1 244 ? -3.507 12.973 15.710 1.00 87.94 244 PRO A C 1
ATOM 1950 O O . PRO A 1 244 ? -2.691 12.907 14.787 1.00 87.94 244 PRO A O 1
ATOM 1953 N N . GLY A 1 245 ? -4.821 13.039 15.502 1.00 77.00 245 GLY A N 1
ATOM 1954 C CA . GLY A 1 245 ? -5.389 13.239 14.175 1.00 77.00 245 GLY A CA 1
ATOM 1955 C C . GLY A 1 245 ? -5.145 14.665 13.676 1.00 77.00 245 GLY A C 1
ATOM 1956 O O . GLY A 1 245 ? -5.152 15.616 14.453 1.00 77.00 245 GLY A O 1
ATOM 1957 N N . ASN A 1 246 ? -4.992 14.820 12.361 1.00 67.88 246 ASN A N 1
ATOM 1958 C CA . ASN A 1 246 ? -4.904 16.133 11.706 1.00 67.88 246 ASN A CA 1
ATOM 1959 C C . ASN A 1 246 ? -6.293 16.735 11.392 1.00 67.88 246 ASN A C 1
ATOM 1961 O O . ASN A 1 246 ? -6.384 17.791 10.770 1.00 67.88 246 ASN A O 1
ATOM 1965 N N . ALA A 1 247 ? -7.376 16.038 11.752 1.00 61.97 247 ALA A N 1
ATOM 1966 C CA . ALA A 1 247 ? -8.757 16.393 11.436 1.00 61.97 247 ALA A CA 1
ATOM 1967 C C . ALA A 1 247 ? -9.545 16.787 12.697 1.00 61.97 247 ALA A C 1
ATOM 1969 O O . ALA A 1 247 ? -9.249 16.320 13.794 1.00 61.97 247 ALA A O 1
ATOM 1970 N N . GLY A 1 248 ? -10.584 17.614 12.525 1.00 65.69 248 GLY A N 1
ATOM 1971 C CA . GLY A 1 248 ? -11.416 18.141 13.618 1.00 65.69 248 GLY A CA 1
ATOM 1972 C C . GLY A 1 248 ? -12.219 17.100 14.415 1.00 65.69 248 GLY A C 1
ATOM 1973 O O . GLY A 1 248 ? -12.734 17.431 15.477 1.00 65.69 248 GLY A O 1
ATOM 1974 N N . SER A 1 249 ? -12.304 15.850 13.950 1.00 79.44 249 SER A N 1
ATOM 1975 C CA . SER A 1 249 ? -12.804 14.715 14.733 1.00 79.44 249 SER A CA 1
ATOM 1976 C C . SER A 1 249 ? -11.881 13.509 14.568 1.00 79.44 249 SER A C 1
ATOM 1978 O O . SER A 1 249 ? -11.438 13.207 13.460 1.00 79.44 249 SER A O 1
ATOM 1980 N N . SER A 1 250 ? -11.581 12.820 15.671 1.00 89.75 250 SER A N 1
ATOM 1981 C CA . SER A 1 250 ? -10.835 11.557 15.679 1.00 89.75 250 SER A CA 1
ATOM 1982 C C . SER A 1 250 ? -11.808 10.406 15.916 1.00 89.75 250 SER A C 1
ATOM 1984 O O . SER A 1 250 ? -12.484 10.351 16.939 1.00 89.75 250 SER A O 1
ATOM 1986 N N . GLU A 1 251 ? -11.901 9.507 14.949 1.00 92.44 251 GLU A N 1
ATOM 1987 C CA . GLU A 1 251 ? -12.818 8.379 14.914 1.00 92.44 251 GLU A CA 1
ATOM 1988 C C . GLU A 1 251 ? -12.090 7.122 14.446 1.00 92.44 251 GLU A C 1
ATOM 1990 O O . GLU A 1 251 ? -11.330 7.129 13.468 1.00 92.44 251 GLU A O 1
ATOM 1995 N N . LEU A 1 252 ? -12.394 6.017 15.118 1.00 94.69 252 LEU A N 1
ATOM 1996 C CA . LEU A 1 252 ? -11.972 4.689 14.709 1.00 94.69 252 LEU A CA 1
ATOM 1997 C C . LEU A 1 252 ? -13.193 3.776 14.669 1.00 94.69 252 LEU A C 1
ATOM 1999 O O . LEU A 1 252 ? -13.950 3.684 15.635 1.00 94.69 252 LEU A O 1
ATOM 2003 N N . SER A 1 253 ? -13.375 3.098 13.542 1.00 95.25 253 SER A N 1
ATOM 2004 C CA . SER A 1 253 ? -14.387 2.068 13.358 1.00 95.25 253 SER A CA 1
ATOM 2005 C C . SER A 1 253 ? -13.717 0.713 13.185 1.00 95.25 253 SER A C 1
ATOM 2007 O O . SER A 1 253 ? -12.735 0.569 12.452 1.00 95.25 253 SER A O 1
ATOM 2009 N N . PHE A 1 254 ? -14.261 -0.291 13.855 1.00 94.94 254 PHE A N 1
ATOM 2010 C CA . PHE A 1 254 ? -13.789 -1.664 13.793 1.00 94.94 254 PHE A CA 1
ATOM 2011 C C . PHE A 1 254 ? -14.957 -2.646 13.768 1.00 94.94 254 PHE A C 1
ATOM 2013 O O . PHE A 1 254 ? -16.094 -2.316 14.116 1.00 94.94 254 PHE A O 1
ATOM 2020 N N . GLN A 1 255 ? -14.673 -3.860 13.323 1.00 93.38 255 GLN A N 1
ATOM 2021 C CA . GLN A 1 255 ? -15.581 -4.993 13.383 1.00 93.38 255 GLN A CA 1
ATOM 2022 C C . GLN A 1 255 ? -14.907 -6.120 14.137 1.00 93.38 255 GLN A C 1
ATOM 2024 O O . GLN A 1 255 ? -13.701 -6.325 14.004 1.00 93.38 255 GLN A O 1
ATOM 2029 N N . CYS A 1 256 ? -15.705 -6.835 14.914 1.00 91.25 256 CYS A N 1
ATOM 2030 C CA . CYS A 1 256 ? -15.273 -7.989 15.673 1.00 91.25 256 CYS A CA 1
ATOM 2031 C C . CYS A 1 256 ? -16.395 -9.030 15.708 1.00 91.25 256 CYS A C 1
ATOM 2033 O O . CYS A 1 256 ? -17.569 -8.662 15.752 1.00 91.25 256 CYS A O 1
ATOM 2035 N N . ALA A 1 257 ? -16.047 -10.319 15.666 1.00 88.19 257 ALA A N 1
ATOM 2036 C CA . ALA A 1 257 ? -17.036 -11.390 15.813 1.00 88.19 257 ALA A CA 1
ATOM 2037 C C . ALA A 1 257 ? -17.543 -11.490 17.260 1.00 88.19 257 ALA A C 1
ATOM 2039 O O . ALA A 1 257 ? -18.736 -11.675 17.496 1.00 88.19 257 ALA A O 1
ATOM 2040 N N . ARG A 1 258 ? -16.632 -11.331 18.228 1.00 86.38 258 ARG A N 1
ATOM 2041 C CA . ARG A 1 258 ? -16.960 -11.251 19.653 1.00 86.38 258 ARG A CA 1
ATOM 2042 C C . ARG A 1 258 ? -17.342 -9.830 20.022 1.00 86.38 258 ARG A C 1
ATOM 2044 O O . ARG A 1 258 ? -16.668 -8.876 19.629 1.00 86.38 258 ARG A O 1
ATOM 2051 N N . LYS A 1 259 ? -18.417 -9.688 20.795 1.00 85.69 259 LYS A N 1
ATOM 2052 C CA . LYS A 1 259 ? -18.837 -8.389 21.315 1.00 85.69 259 LYS A CA 1
ATOM 2053 C C . LYS A 1 259 ? -17.720 -7.829 22.213 1.00 85.69 259 LYS A C 1
ATOM 2055 O O . LYS A 1 259 ? -17.184 -8.570 23.037 1.00 85.69 259 LYS A O 1
ATOM 2060 N N . PRO A 1 260 ? -17.344 -6.548 22.066 1.00 91.31 260 PRO A N 1
ATOM 2061 C CA . PRO A 1 260 ? -16.376 -5.944 22.964 1.00 91.31 260 PRO A CA 1
ATOM 2062 C C . PRO A 1 260 ? -16.996 -5.813 24.360 1.00 91.31 260 PRO A C 1
ATOM 2064 O O . PRO A 1 260 ? -18.064 -5.216 24.510 1.00 91.31 260 PRO A O 1
ATOM 2067 N N . ALA A 1 261 ? -16.310 -6.350 25.369 1.00 92.31 261 ALA A N 1
ATOM 2068 C CA . ALA A 1 261 ? -16.693 -6.236 26.773 1.00 92.31 261 ALA A CA 1
ATOM 2069 C C . ALA A 1 261 ? -16.517 -4.794 27.263 1.00 92.31 261 ALA A C 1
ATOM 2071 O O . ALA A 1 261 ? -17.388 -4.226 27.918 1.00 92.31 261 ALA A O 1
ATOM 2072 N N . LYS A 1 262 ? -15.360 -4.202 26.941 1.00 95.00 262 LYS A N 1
ATOM 2073 C CA . LYS A 1 262 ? -14.955 -2.853 27.349 1.00 95.00 262 LYS A CA 1
ATOM 2074 C C . LYS A 1 262 ? -14.062 -2.231 26.289 1.00 95.00 262 LYS A C 1
ATOM 2076 O O . LYS A 1 262 ? -13.234 -2.913 25.685 1.00 95.00 262 LYS A O 1
ATOM 2081 N N . VAL A 1 263 ? -14.184 -0.918 26.121 1.00 96.44 263 VAL A N 1
ATOM 2082 C CA . VAL A 1 263 ? -13.268 -0.130 25.294 1.00 96.44 263 VAL A CA 1
ATOM 2083 C C . VAL A 1 263 ? -12.742 1.038 26.110 1.00 96.44 263 VAL A C 1
ATOM 2085 O O . VAL A 1 263 ? -13.519 1.765 26.726 1.00 96.44 263 VAL A O 1
ATOM 2088 N N . ARG A 1 264 ? -11.419 1.199 26.151 1.00 96.69 264 ARG A N 1
ATOM 2089 C CA . ARG A 1 264 ? -10.742 2.206 26.970 1.00 96.69 264 ARG A CA 1
ATOM 2090 C C . ARG A 1 264 ? -9.837 3.093 26.137 1.00 96.69 264 ARG A C 1
ATOM 2092 O O . ARG A 1 264 ? -9.072 2.605 25.316 1.00 96.69 264 ARG A O 1
ATOM 2099 N N . TRP A 1 265 ? -9.874 4.386 26.419 1.00 95.56 265 TRP A N 1
ATOM 2100 C CA . TRP A 1 265 ? -8.936 5.384 25.929 1.00 95.56 265 TRP A CA 1
ATOM 2101 C C . TRP A 1 265 ? -8.058 5.868 27.078 1.00 95.56 265 TRP A C 1
ATOM 2103 O O . TRP A 1 265 ? -8.570 6.410 28.059 1.00 95.56 265 TRP A O 1
ATOM 2113 N N . ASN A 1 266 ? -6.744 5.659 26.979 1.00 94.88 266 ASN A N 1
ATOM 2114 C CA . ASN A 1 266 ? -5.778 5.995 28.033 1.00 94.88 266 ASN A CA 1
ATOM 2115 C C . ASN A 1 266 ? -6.226 5.477 29.418 1.00 94.88 266 ASN A C 1
ATOM 2117 O O . ASN A 1 266 ? -6.228 6.206 30.410 1.00 94.88 266 ASN A O 1
ATOM 2121 N N . GLY A 1 267 ? -6.700 4.226 29.463 1.00 94.38 267 GLY A N 1
ATOM 2122 C CA . GLY A 1 267 ? -7.192 3.561 30.675 1.00 94.38 267 GLY A CA 1
ATOM 2123 C C . GLY A 1 267 ? -8.611 3.943 31.121 1.00 94.38 267 GLY A C 1
ATOM 2124 O O . GLY A 1 267 ? -9.174 3.253 31.971 1.00 94.38 267 GLY A O 1
ATOM 2125 N N . LYS A 1 268 ? -9.230 4.981 30.546 1.00 95.00 268 LYS A N 1
ATOM 2126 C CA . LYS A 1 268 ? -10.609 5.389 30.865 1.00 95.00 268 LYS A CA 1
ATOM 2127 C C . LYS A 1 268 ? -11.598 4.751 29.904 1.00 95.00 268 LYS A C 1
ATOM 2129 O O . LYS A 1 268 ? -11.392 4.795 28.698 1.00 95.00 268 LYS A O 1
ATOM 2134 N N . GLU A 1 269 ? -12.672 4.173 30.425 1.00 95.69 269 GLU A N 1
ATOM 2135 C CA . GLU A 1 269 ? -13.720 3.581 29.593 1.00 95.69 269 GLU A CA 1
ATOM 2136 C C . GLU A 1 269 ? -14.403 4.645 28.723 1.00 95.69 269 GLU A C 1
ATOM 2138 O O . GLU A 1 269 ? -14.676 5.754 29.186 1.00 95.69 269 GLU A O 1
ATOM 2143 N N . ILE A 1 270 ? -14.646 4.312 27.456 1.00 94.88 270 ILE A N 1
ATOM 2144 C CA . ILE A 1 270 ? -15.317 5.179 26.488 1.00 94.88 270 ILE A CA 1
ATOM 2145 C C . ILE A 1 270 ? -16.486 4.449 25.830 1.00 94.88 270 ILE A C 1
ATOM 2147 O O . ILE A 1 270 ? -16.470 3.230 25.650 1.00 94.88 270 ILE A O 1
ATOM 2151 N N . ALA A 1 271 ? -17.505 5.215 25.446 1.00 92.94 271 ALA A N 1
ATOM 2152 C CA . ALA A 1 271 ? -18.670 4.670 24.770 1.00 92.94 271 ALA A CA 1
ATOM 2153 C C . ALA A 1 271 ? -18.318 4.173 23.359 1.00 92.94 271 ALA A C 1
ATOM 2155 O O . ALA A 1 271 ? -17.528 4.785 22.638 1.00 92.94 271 ALA A O 1
ATOM 2156 N N . THR A 1 272 ? -18.970 3.085 22.950 1.00 93.38 272 THR A N 1
ATOM 2157 C CA . THR A 1 272 ? -18.936 2.584 21.574 1.00 93.38 272 THR A CA 1
ATOM 2158 C C . THR A 1 272 ? -20.325 2.704 20.961 1.00 93.38 272 THR A C 1
ATOM 2160 O O . THR A 1 272 ? -21.324 2.348 21.585 1.00 93.38 272 THR A O 1
ATOM 2163 N N . ALA A 1 273 ? -20.402 3.195 19.729 1.00 93.00 273 ALA A N 1
ATOM 2164 C CA . ALA A 1 273 ? -21.631 3.178 18.947 1.00 93.00 273 ALA A CA 1
ATOM 2165 C C . ALA A 1 273 ? -21.595 1.984 17.990 1.00 93.00 273 ALA A C 1
ATOM 2167 O O . ALA A 1 273 ? -20.670 1.869 17.190 1.00 93.00 273 ALA A O 1
ATOM 2168 N N . PHE A 1 274 ? -22.593 1.102 18.047 1.00 91.62 274 PHE A N 1
ATOM 2169 C CA . PHE A 1 274 ? -22.710 -0.010 17.104 1.00 91.62 274 PHE A CA 1
ATOM 2170 C C . PHE A 1 274 ? -23.700 0.333 15.991 1.00 91.62 274 PHE A C 1
ATOM 2172 O O . PHE A 1 274 ? -24.884 0.549 16.245 1.00 91.62 274 PHE A O 1
ATOM 2179 N N . GLN A 1 275 ? -23.221 0.389 14.749 1.00 86.81 275 GLN A N 1
ATOM 2180 C CA . GLN A 1 275 ? -24.041 0.656 13.569 1.00 86.81 275 GLN A CA 1
ATOM 2181 C C . GLN A 1 275 ? -23.532 -0.153 12.379 1.00 86.81 275 GLN A C 1
ATOM 2183 O O . GLN A 1 275 ? -22.329 -0.244 12.149 1.00 86.81 275 GLN A O 1
ATOM 2188 N N . ARG A 1 276 ? -24.452 -0.713 11.579 1.00 80.50 276 ARG A N 1
ATOM 2189 C CA . ARG A 1 276 ? -24.130 -1.419 10.321 1.00 80.50 276 ARG A CA 1
ATOM 2190 C C . ARG A 1 276 ? -23.007 -2.459 10.487 1.00 80.50 276 ARG A C 1
ATOM 2192 O O . ARG A 1 276 ? -22.070 -2.497 9.695 1.00 80.50 276 ARG A O 1
ATOM 2199 N N . GLN A 1 277 ? -23.106 -3.278 11.538 1.00 85.50 277 GLN A N 1
ATOM 2200 C CA . GLN A 1 277 ? -22.135 -4.325 11.891 1.00 85.50 277 GLN A CA 1
ATOM 2201 C C . GLN A 1 277 ? -20.740 -3.824 12.303 1.00 85.50 277 GLN A C 1
ATOM 2203 O O . GLN A 1 277 ? -19.816 -4.624 12.360 1.00 85.50 277 GLN A O 1
ATOM 2208 N N . SER A 1 278 ? -20.559 -2.532 12.591 1.00 92.38 278 SER A N 1
ATOM 2209 C CA . SER A 1 278 ? -19.290 -1.960 13.053 1.00 92.38 278 SER A CA 1
ATOM 2210 C C . SER A 1 278 ? -19.470 -1.216 14.371 1.00 92.38 278 SER A C 1
ATOM 2212 O O . SER A 1 278 ? -20.466 -0.523 14.573 1.00 92.38 278 SER A O 1
ATOM 2214 N N . HIS A 1 279 ? -18.482 -1.338 15.251 1.00 94.69 279 HIS A N 1
ATOM 2215 C CA . HIS A 1 279 ? -18.315 -0.472 16.409 1.00 94.69 279 HIS A CA 1
ATOM 2216 C C . HIS A 1 279 ? -17.533 0.770 15.990 1.00 94.69 279 HIS A C 1
ATOM 2218 O O . HIS A 1 279 ? -16.517 0.654 15.308 1.00 94.69 279 HIS A O 1
ATOM 2224 N N . THR A 1 280 ? -17.985 1.941 16.418 1.00 95.25 280 THR A N 1
ATOM 2225 C CA . THR A 1 280 ? -17.302 3.219 16.216 1.00 95.25 280 THR A CA 1
ATOM 2226 C C . THR A 1 280 ? -17.029 3.858 17.565 1.00 95.25 280 THR A C 1
ATOM 2228 O O . THR A 1 280 ? -17.907 3.902 18.430 1.00 95.25 280 THR A O 1
ATOM 2231 N N . VAL A 1 281 ? -15.813 4.369 17.725 1.00 94.44 281 VAL A N 1
ATOM 2232 C CA . VAL A 1 281 ? -15.397 5.173 18.871 1.00 94.44 281 VAL A CA 1
ATOM 2233 C C . VAL A 1 281 ? -15.011 6.569 18.417 1.00 94.44 281 VAL A C 1
ATOM 2235 O O . VAL A 1 281 ? -14.219 6.734 17.488 1.00 94.44 281 VAL A O 1
ATOM 2238 N N . SER A 1 282 ? -15.562 7.571 19.096 1.00 92.75 282 SER A N 1
ATOM 2239 C CA . SER A 1 282 ? -15.090 8.950 19.011 1.00 92.75 282 SER A CA 1
ATOM 2240 C C . SER A 1 282 ? -14.015 9.146 20.071 1.00 92.75 282 SER A C 1
ATOM 2242 O O . SER A 1 282 ? -14.241 8.892 21.254 1.00 92.75 282 SER A O 1
ATOM 2244 N N . LEU A 1 283 ? -12.831 9.559 19.640 1.00 90.75 283 LEU A N 1
ATOM 2245 C CA . LEU A 1 283 ? -11.662 9.653 20.498 1.00 90.75 283 LEU A CA 1
ATOM 2246 C C . LEU A 1 283 ? -11.503 11.093 21.000 1.00 90.75 283 LEU A C 1
ATOM 2248 O O . LEU A 1 283 ? -11.542 12.023 20.186 1.00 90.75 283 LEU A O 1
ATOM 2252 N N . PRO A 1 284 ? -11.308 11.299 22.316 1.00 80.56 284 PRO A N 1
ATOM 2253 C CA . PRO A 1 284 ? -10.888 12.588 22.849 1.00 80.56 284 PRO A CA 1
ATOM 2254 C C . PRO A 1 284 ? -9.555 12.933 22.184 1.00 80.56 284 PRO A C 1
ATOM 2256 O O . PRO A 1 284 ? -8.615 12.152 22.302 1.00 80.56 284 PRO A O 1
ATOM 2259 N N . GLY A 1 285 ? -9.498 14.029 21.423 1.00 76.94 285 GLY A N 1
ATOM 2260 C CA . GLY A 1 285 ? -8.334 14.377 20.600 1.00 76.94 285 GLY A CA 1
ATOM 2261 C C . GLY A 1 285 ? -6.996 14.380 21.358 1.00 76.94 285 GLY A C 1
ATOM 2262 O O . GLY A 1 285 ? -6.945 14.387 22.586 1.00 76.94 285 GLY A O 1
ATOM 2263 N N . GLY A 1 286 ? -5.894 14.405 20.606 1.00 75.88 286 GLY A N 1
ATOM 2264 C CA . GLY A 1 286 ? -4.560 14.099 21.134 1.00 75.88 286 GLY A CA 1
ATOM 2265 C C . GLY A 1 286 ? -4.226 12.616 20.956 1.00 75.88 286 GLY A C 1
ATOM 2266 O O . GLY A 1 286 ? -5.111 11.786 20.783 1.00 75.88 286 GLY A O 1
ATOM 2267 N N . GLY A 1 287 ? -2.940 12.278 20.890 1.00 87.62 287 GLY A N 1
ATOM 2268 C CA . GLY A 1 287 ? -2.505 10.884 20.768 1.00 87.62 287 GLY A CA 1
ATOM 2269 C C . GLY A 1 287 ? -2.771 10.104 22.057 1.00 87.62 287 GLY A C 1
ATOM 2270 O O . GLY A 1 287 ? -2.907 10.695 23.129 1.00 87.62 287 GLY A O 1
ATOM 2271 N N . GLY A 1 288 ? -2.829 8.779 21.965 1.00 94.06 288 GLY A N 1
ATOM 2272 C CA . GLY A 1 288 ? -3.122 7.930 23.115 1.00 94.06 288 GLY A CA 1
ATOM 2273 C C . GLY A 1 288 ? -3.194 6.448 22.781 1.00 94.06 288 GLY A C 1
ATOM 2274 O O . GLY A 1 288 ? -2.960 6.034 21.647 1.00 94.06 288 GLY A O 1
ATOM 2275 N N . GLU A 1 289 ? -3.517 5.644 23.784 1.00 96.75 289 GLU A N 1
ATOM 2276 C CA . GLU A 1 289 ? -3.743 4.211 23.647 1.00 96.75 289 GLU A CA 1
ATOM 2277 C C . GLU A 1 289 ? -5.242 3.892 23.685 1.00 96.75 289 GLU A C 1
ATOM 2279 O O . GLU A 1 289 ? -5.954 4.275 24.616 1.00 96.75 289 GLU A O 1
ATOM 2284 N N . LEU A 1 290 ? -5.712 3.166 22.669 1.00 96.88 290 LEU A N 1
ATOM 2285 C CA . LEU A 1 290 ? -7.046 2.579 22.608 1.00 96.88 290 LEU A CA 1
ATOM 2286 C C . LEU A 1 290 ? -6.937 1.079 22.889 1.00 96.88 290 LEU A C 1
ATOM 2288 O O . LEU A 1 290 ? -6.307 0.349 22.126 1.00 96.88 290 LEU A O 1
ATOM 2292 N N . GLU A 1 291 ? -7.572 0.617 23.957 1.00 97.12 291 GLU A N 1
ATOM 2293 C CA . GLU A 1 291 ? -7.665 -0.795 24.321 1.00 97.12 291 GLU A CA 1
ATOM 2294 C C . GLU A 1 291 ? -9.092 -1.299 24.082 1.00 97.12 291 GLU A C 1
ATOM 2296 O O . GLU A 1 291 ? -10.056 -0.734 24.599 1.00 97.12 291 GLU A O 1
ATOM 2301 N N . ILE A 1 292 ? -9.225 -2.374 23.308 1.00 96.12 292 ILE A N 1
ATOM 2302 C CA . ILE A 1 292 ? -10.484 -3.075 23.045 1.00 96.12 292 ILE A CA 1
ATOM 2303 C C . ILE A 1 292 ? -10.367 -4.452 23.691 1.00 96.12 292 ILE A C 1
ATOM 2305 O O . ILE A 1 292 ? -9.521 -5.245 23.284 1.00 96.12 292 ILE A O 1
ATOM 2309 N N . MET A 1 293 ? -11.193 -4.725 24.698 1.00 94.38 293 MET A N 1
ATOM 2310 C CA . MET A 1 293 ? -11.256 -6.016 25.386 1.00 94.38 293 MET A CA 1
ATOM 2311 C C . MET A 1 293 ? -12.466 -6.810 24.898 1.00 94.38 293 MET A C 1
ATOM 2313 O O . MET A 1 293 ? -13.561 -6.256 24.768 1.00 94.38 293 MET A O 1
ATOM 2317 N N . PHE A 1 294 ? -12.274 -8.101 24.662 1.00 90.81 294 PHE A N 1
ATOM 2318 C CA . PHE A 1 294 ? -13.309 -9.038 24.230 1.00 90.81 294 PHE A CA 1
ATOM 2319 C C . PHE A 1 294 ? -13.734 -9.936 25.392 1.00 90.81 294 PHE A C 1
ATOM 2321 O O . PHE A 1 294 ? -12.936 -10.191 26.295 1.00 90.81 294 PHE A O 1
ATOM 2328 N N . GLU A 1 295 ? -14.991 -10.381 25.351 1.00 78.94 295 GLU A N 1
ATOM 2329 C CA . GLU A 1 295 ? -15.503 -11.455 26.215 1.00 78.94 295 GLU A CA 1
ATOM 2330 C C . GLU A 1 295 ? -14.887 -12.819 25.857 1.00 78.94 295 GLU A C 1
ATOM 2332 O O . GLU A 1 295 ? -14.525 -13.045 24.667 1.00 78.94 295 GLU A O 1
#

Foldseek 3Di:
DDDDDPPDPDPDDDPDDDDDPDDDPPVVVVVVVVVPDPDADEDPVLRVLQVLQVVQWDKDWDDDDQKIKMKIAQQRRPDQVSLQSLFQDKDFDDPDLWFWQWKDKQNHTAFAAARGIRGDARDGHGIIMMMTGTDNDYHLAKGWHHKRAGWNDWDQDPFAIKTWGAAQAKMKTKMQHNAAWDKAFFLKWADDPVPRSIIITIDGHTDIIGGGHDPDRQKHWHIWNFGFHDWDDDPFKIKTWTAFHPDPWTKTKMAGPFDFPFKDWQNHTFDWDDDPRITMGTDDGGTTMIMTGGD

pLDDT: mean 83.85, std 18.26, range [26.59, 98.25]

Sequence (295 aa):
MWHDYSITTQPQRPKERIVNERNLAFYDAMRAKFATHDIYCPTPDDLGHKLRAMAQWNYGWTSSGNKLEMRLDLSAVHLDEVADFTGGMGIKIENSGDYIQKVTINGVPHRAFHDRVVILPNLAKGPNIIKVELGPLPPQMSHLRFVSKRMPAIRETAGGLEVELLTKSKAKFAFYAAEPCVLLNADWQEWNRQNNRILNGYVTSDRSVLLKLLTKTDFRITRANLPVKSLRESENSITLTLAPGNAGSSELSFQCARKPAKVRWNGKEIATAFQRQSHTVSLPGGGGELEIMFE